Protein AF-A0A4R3L458-F1 (afdb_monomer_lite)

Organism: NCBI:txid114249

pLDDT: mean 92.66, std 7.58, range [55.34, 98.75]

Sequence (250 aa):
MSIISSLTPTQIAALTTTQIQNLGTADVAALSKTQIAALTSEQIAAIETQDFVVLSSAQISAFNTKAFADAMGPYDMKTLTSNQVAGLTAAQINALGTEIVEWDTEDVAQLSAQQIKALSTDSIVALTSDQVKALGTAQVAALTAAQVAAIDAADLAEMSTAQVAALTAAQIKALTTAQLQALTSDQVQALKATQLVALTTTQLQGAGTDFTKNLTSDQVKALTAAQVAALGTDQVASLDTEDVAALTAA

InterPro domains:
  IPR032675 Leucine-rich repeat domain superfamily [G3DSA:3.80.10.10] (3-250)
  IPR045395 ALTTAQ repeat [PF20080] (5-41)
  IPR045395 ALTTAQ repeat [PF20080] (104-137)
  IPR045395 ALTTAQ repeat [PF20080] (148-185)
  IPR045395 ALTTAQ repeat [PF20080] (215-248)

Foldseek 3Di:
DACLLVDALVRLLVDDLVRLLPDDLVNLQSHDLSNQCSHALSNLLSHDLVSVQSHALSNLCSHDLLSLLSSCVPPQPCSHDLRNLLSHALSNLQSVAQSCQSDDLVSLCSHDLSNLCSHDLSNLLSHDLSNLQSHDLNNLCSHALSNLCSHDLQSLCSHDLSNLLSHALSNLCSHDLSNLLSHDLSNLQSHDLSNLQSHDLVSLQSSDQNSLLSYDLVSLLSHDPNNVVSHDPSNVVSDDPSNVVSVVVD

Secondary structure (DSSP, 8-state):
--GGGGS-HHHHHT--HHHHHT--HHHHHT--HHHHTT--HHHHTTS-HHHHTT--HHHHTTS-HHHHHHHHTTS-GGGS-HHHHTT--HHHHHHHGGGGGGS-HHHHHT--HHHHHHS-HHHHHHS-HHHHHH--HHHHHHS-HHHHHHS-HHHHHHS-HHHHHH--HHHHHH--HHHHHH--HHHHHH--HHHHTTS-HHHHHHTHHHHHHT--HHHHHHS-HHHHHH--HHHHHH--HHHHHHHHT-

Radius of gyration: 24.37 Å; chains: 1; bounding box: 59×23×72 Å

Structure (mmCIF, N/CA/C/O backbone):
data_AF-A0A4R3L458-F1
#
_entry.id   AF-A0A4R3L458-F1
#
loop_
_atom_site.group_PDB
_atom_site.id
_atom_site.type_symbol
_atom_site.label_atom_id
_atom_site.label_alt_id
_atom_site.label_comp_id
_atom_site.label_asym_id
_atom_site.label_entity_id
_atom_site.label_seq_id
_atom_site.pdbx_PDB_ins_code
_atom_site.Cartn_x
_atom_site.Cartn_y
_atom_site.Cartn_z
_atom_site.occupancy
_atom_site.B_iso_or_equiv
_atom_site.auth_seq_id
_atom_site.auth_comp_id
_atom_site.auth_asym_id
_atom_site.auth_atom_id
_atom_site.pdbx_PDB_model_num
ATOM 1 N N . MET A 1 1 ? 34.601 3.233 -27.150 1.00 68.19 1 MET A N 1
ATOM 2 C CA . MET A 1 1 ? 33.461 4.168 -27.033 1.00 68.19 1 MET A CA 1
ATOM 3 C C . MET A 1 1 ? 32.294 3.538 -27.758 1.00 68.19 1 MET A C 1
ATOM 5 O O . MET A 1 1 ? 32.495 3.107 -28.886 1.00 68.19 1 MET A O 1
ATOM 9 N N . SER A 1 2 ? 31.136 3.432 -27.108 1.00 87.12 2 SER A N 1
ATOM 10 C CA . SER A 1 2 ? 29.942 2.870 -27.738 1.00 87.12 2 SER A CA 1
ATOM 11 C C . SER A 1 2 ? 29.430 3.800 -28.841 1.00 87.12 2 SER A C 1
ATOM 13 O O . SER A 1 2 ? 29.224 4.994 -28.594 1.00 87.12 2 SER A O 1
ATOM 15 N N . ILE A 1 3 ? 29.194 3.260 -30.040 1.00 90.25 3 ILE A N 1
ATOM 16 C CA . ILE A 1 3 ? 28.564 4.010 -31.139 1.00 90.25 3 ILE A CA 1
ATOM 17 C C . ILE A 1 3 ? 27.095 4.331 -30.844 1.00 90.25 3 ILE A C 1
ATOM 19 O O . ILE A 1 3 ? 26.564 5.283 -31.416 1.00 90.25 3 ILE A O 1
ATOM 23 N N . ILE A 1 4 ? 26.458 3.596 -29.921 1.00 94.56 4 ILE A N 1
ATOM 24 C CA . ILE A 1 4 ? 25.059 3.801 -29.540 1.00 94.56 4 ILE A CA 1
ATOM 25 C C . ILE A 1 4 ? 24.833 5.225 -29.062 1.00 94.56 4 ILE A C 1
ATOM 27 O O . ILE A 1 4 ? 23.874 5.849 -29.493 1.00 94.56 4 ILE A O 1
ATOM 31 N N . SER A 1 5 ? 25.758 5.797 -28.290 1.00 91.81 5 SER A N 1
ATOM 32 C CA . SER A 1 5 ? 25.657 7.182 -27.805 1.00 91.81 5 SER A CA 1
ATOM 33 C C . SER A 1 5 ? 25.535 8.251 -28.909 1.00 91.81 5 SER A C 1
ATOM 35 O O . SER A 1 5 ? 25.074 9.356 -28.636 1.00 91.81 5 SER A O 1
ATOM 37 N N . SER A 1 6 ? 25.911 7.933 -30.156 1.00 94.44 6 SER A N 1
ATOM 38 C CA . SER A 1 6 ? 25.805 8.841 -31.309 1.00 94.44 6 SER A CA 1
ATOM 39 C C . SER A 1 6 ? 24.491 8.722 -32.092 1.00 94.44 6 SER A C 1
ATOM 41 O O . SER A 1 6 ? 24.199 9.577 -32.929 1.00 94.44 6 SER A O 1
ATOM 43 N N . LEU A 1 7 ? 23.694 7.678 -31.839 1.00 97.31 7 LEU A N 1
ATOM 44 C CA . LEU A 1 7 ? 22.433 7.445 -32.540 1.00 97.31 7 LEU A CA 1
ATOM 45 C C . LEU A 1 7 ? 21.327 8.364 -32.014 1.00 97.31 7 LEU A C 1
ATOM 47 O O . LEU A 1 7 ? 21.183 8.600 -30.818 1.00 97.31 7 LEU A O 1
ATOM 51 N N . THR A 1 8 ? 20.477 8.853 -32.905 1.00 97.88 8 THR A N 1
ATOM 52 C CA . THR A 1 8 ? 19.267 9.587 -32.515 1.00 97.88 8 THR A CA 1
ATOM 53 C C . THR A 1 8 ? 18.209 8.639 -31.932 1.00 97.88 8 THR A C 1
ATOM 55 O O . THR A 1 8 ? 18.199 7.455 -32.274 1.00 97.88 8 THR A O 1
ATOM 58 N N . PRO A 1 9 ? 17.258 9.132 -31.116 1.00 97.44 9 PRO A N 1
ATOM 59 C CA . PRO A 1 9 ? 16.136 8.320 -30.639 1.00 97.44 9 PRO A CA 1
ATOM 60 C C . PRO A 1 9 ? 15.354 7.629 -31.769 1.00 97.44 9 PRO A C 1
ATOM 62 O O . PRO A 1 9 ? 15.000 6.463 -31.646 1.00 97.44 9 PRO A O 1
ATOM 65 N N . THR A 1 10 ? 15.165 8.298 -32.913 1.00 97.62 10 THR A N 1
ATOM 66 C CA . THR A 1 10 ? 14.527 7.702 -34.101 1.00 97.62 10 THR A CA 1
ATOM 67 C C . THR A 1 10 ? 15.337 6.544 -34.684 1.00 97.62 10 THR A C 1
ATOM 69 O O . THR A 1 10 ? 14.761 5.552 -35.113 1.00 97.62 10 THR A O 1
ATOM 72 N N . GLN A 1 11 ? 16.669 6.648 -34.702 1.00 98.19 11 GLN A N 1
ATOM 73 C CA . GLN A 1 11 ? 17.532 5.556 -35.164 1.00 98.19 11 GLN A CA 1
ATOM 74 C C . GLN A 1 11 ? 17.517 4.373 -34.193 1.00 98.19 11 GLN A C 1
ATOM 76 O O . GLN A 1 11 ? 17.527 3.235 -34.646 1.00 98.19 11 GLN A O 1
ATOM 81 N N . ILE A 1 12 ? 17.445 4.633 -32.884 1.00 97.56 12 ILE A N 1
ATOM 82 C CA . ILE A 1 12 ? 17.290 3.587 -31.865 1.00 97.56 12 ILE A CA 1
ATOM 83 C C . ILE A 1 12 ? 15.951 2.863 -32.029 1.00 97.56 12 ILE A C 1
ATOM 85 O O . ILE A 1 12 ? 15.929 1.640 -32.109 1.00 97.56 12 ILE A O 1
ATOM 89 N N . ALA A 1 13 ? 14.850 3.599 -32.196 1.00 96.44 13 ALA A N 1
ATOM 90 C CA . ALA A 1 13 ? 13.525 3.022 -32.440 1.00 96.44 13 ALA A CA 1
ATOM 91 C C . ALA A 1 13 ? 13.435 2.209 -33.751 1.00 96.44 13 ALA A C 1
ATOM 93 O O . ALA A 1 13 ? 12.531 1.396 -33.908 1.00 96.44 13 ALA A O 1
ATOM 94 N N . ALA A 1 14 ? 14.362 2.416 -34.693 1.00 97.69 14 ALA A N 1
ATOM 95 C CA . ALA A 1 14 ? 14.431 1.676 -35.953 1.00 97.69 14 ALA A CA 1
ATOM 96 C C . ALA A 1 14 ? 15.267 0.382 -35.874 1.00 97.69 14 ALA A C 1
ATOM 98 O O . ALA A 1 14 ? 15.304 -0.371 -36.850 1.00 97.69 14 ALA A O 1
ATOM 99 N N . LEU A 1 15 ? 15.953 0.118 -34.755 1.00 97.69 15 LEU A N 1
ATOM 100 C CA . LEU A 1 15 ? 16.699 -1.126 -34.567 1.00 97.69 15 LEU A CA 1
ATOM 101 C C . LEU A 1 15 ? 15.745 -2.322 -34.466 1.00 97.69 15 LEU A C 1
ATOM 103 O O . LEU A 1 15 ? 14.723 -2.282 -33.790 1.00 97.69 15 LEU A O 1
ATOM 107 N N . THR A 1 16 ? 16.098 -3.426 -35.106 1.00 97.81 16 THR A N 1
ATOM 108 C CA . THR A 1 16 ? 15.387 -4.701 -34.933 1.00 97.81 16 THR A CA 1
ATOM 109 C C . THR A 1 16 ? 15.697 -5.316 -33.566 1.00 97.81 16 THR A C 1
ATOM 111 O O . THR A 1 16 ? 16.753 -5.056 -32.989 1.00 97.81 16 THR A O 1
ATOM 114 N N . THR A 1 17 ? 14.830 -6.197 -33.068 1.00 96.06 17 THR A N 1
ATOM 115 C CA . THR A 1 17 ? 15.076 -6.949 -31.823 1.00 96.06 17 THR A CA 1
ATOM 116 C C . THR A 1 17 ? 16.367 -7.772 -31.886 1.00 96.06 17 THR A C 1
ATOM 118 O O . THR A 1 17 ? 17.124 -7.794 -30.924 1.00 96.06 17 THR A O 1
ATOM 121 N N . THR A 1 18 ? 16.708 -8.342 -33.047 1.00 97.00 18 THR A N 1
ATOM 122 C CA . THR A 1 18 ? 18.000 -9.017 -33.270 1.00 97.00 18 THR A CA 1
ATOM 123 C C . THR A 1 18 ? 19.191 -8.063 -33.165 1.00 97.00 18 THR A C 1
ATOM 125 O O . THR A 1 18 ? 20.252 -8.452 -32.689 1.00 97.00 18 THR A O 1
ATOM 128 N N . GLN A 1 19 ? 19.065 -6.812 -33.611 1.00 97.44 19 GLN A N 1
ATOM 129 C CA . GLN A 1 19 ? 20.136 -5.826 -33.432 1.00 97.44 19 GLN A CA 1
ATOM 130 C C . GLN A 1 19 ? 20.283 -5.414 -31.967 1.00 97.44 19 GLN A C 1
ATOM 132 O O . GLN A 1 19 ? 21.413 -5.237 -31.527 1.00 97.44 19 GLN A O 1
ATOM 137 N N . ILE A 1 20 ? 19.176 -5.302 -31.225 1.00 95.69 20 ILE A N 1
ATOM 138 C CA . ILE A 1 20 ? 19.200 -5.027 -29.782 1.00 95.69 20 ILE A CA 1
ATOM 139 C C . ILE A 1 20 ? 19.875 -6.171 -29.013 1.00 95.69 20 ILE A C 1
ATOM 141 O O . ILE A 1 20 ? 20.764 -5.900 -28.216 1.00 95.69 20 ILE A O 1
ATOM 145 N N . GLN A 1 21 ? 19.540 -7.429 -29.316 1.00 93.38 21 GLN A N 1
ATOM 146 C CA . GLN A 1 21 ? 20.174 -8.613 -28.707 1.00 93.38 21 GLN A CA 1
ATOM 147 C C . GLN A 1 21 ? 21.683 -8.701 -28.967 1.00 93.38 21 GLN A C 1
ATOM 149 O O . GLN A 1 21 ? 22.408 -9.319 -28.203 1.00 93.38 21 GLN A O 1
ATOM 154 N N . ASN A 1 22 ? 22.170 -8.102 -30.058 1.00 94.25 22 ASN A N 1
ATOM 155 C CA . ASN A 1 22 ? 23.595 -8.092 -30.393 1.00 94.25 22 ASN A CA 1
ATOM 156 C C . ASN A 1 22 ? 24.352 -6.883 -29.813 1.00 94.25 22 ASN A C 1
ATOM 158 O O . ASN A 1 22 ? 25.545 -6.730 -30.090 1.00 94.25 22 ASN A O 1
ATOM 162 N N . LEU A 1 23 ? 23.687 -5.998 -29.060 1.00 94.19 23 LEU A N 1
ATOM 163 C CA . LEU A 1 23 ? 24.375 -4.941 -28.322 1.00 94.19 23 LEU A CA 1
ATOM 164 C C . LEU A 1 23 ? 25.174 -5.561 -27.180 1.00 94.19 23 LEU A C 1
ATOM 166 O O . LEU A 1 23 ? 24.690 -6.449 -26.494 1.00 94.19 23 LEU A O 1
ATOM 170 N N . GLY A 1 24 ? 26.396 -5.081 -26.948 1.00 93.75 24 GLY A N 1
ATOM 171 C CA . GLY A 1 24 ? 27.122 -5.474 -25.744 1.00 93.75 24 GLY A CA 1
ATOM 172 C C . GLY A 1 24 ? 26.605 -4.734 -24.508 1.00 93.75 24 GLY A C 1
ATOM 173 O O . GLY A 1 24 ? 26.072 -3.627 -24.604 1.00 93.75 24 GLY A O 1
ATOM 174 N N . THR A 1 25 ? 26.906 -5.252 -23.318 1.00 94.25 25 THR A N 1
ATOM 175 C CA . THR A 1 25 ? 26.596 -4.611 -22.025 1.00 94.25 25 THR A CA 1
ATOM 176 C C . THR A 1 25 ? 27.039 -3.146 -21.949 1.00 94.25 25 THR A C 1
ATOM 178 O O . THR A 1 25 ? 26.328 -2.284 -21.434 1.00 94.25 25 THR A O 1
ATOM 181 N N . ALA A 1 26 ? 28.213 -2.828 -22.507 1.00 95.38 26 ALA A N 1
ATOM 182 C CA . ALA A 1 26 ? 28.732 -1.461 -22.551 1.00 95.38 26 ALA A CA 1
ATOM 183 C C . ALA A 1 26 ? 27.934 -0.540 -23.492 1.00 95.38 26 ALA A C 1
ATOM 185 O O . ALA A 1 26 ? 27.906 0.671 -23.275 1.00 95.38 26 ALA A O 1
ATOM 186 N N . ASP A 1 27 ? 27.304 -1.094 -24.528 1.00 96.50 27 ASP A N 1
ATOM 187 C CA . ASP A 1 27 ? 26.440 -0.355 -25.446 1.00 96.50 27 ASP A CA 1
ATOM 188 C C . ASP A 1 27 ? 25.086 -0.057 -24.799 1.00 96.50 27 ASP A C 1
ATOM 190 O O . ASP A 1 27 ? 24.629 1.087 -24.844 1.00 96.50 27 ASP A O 1
ATOM 194 N N . VAL A 1 28 ? 24.493 -1.046 -24.121 1.00 95.25 28 VAL A N 1
ATOM 195 C CA . VAL A 1 28 ? 23.239 -0.877 -23.369 1.00 95.25 28 VAL A CA 1
ATOM 196 C C . VAL A 1 28 ? 23.419 0.128 -22.229 1.00 95.25 28 VAL A C 1
ATOM 198 O O . VAL A 1 28 ? 22.642 1.076 -22.112 1.00 95.25 28 VAL A O 1
ATOM 201 N N . ALA A 1 29 ? 24.504 0.020 -21.456 1.00 95.56 29 ALA A N 1
ATOM 202 C CA . ALA A 1 29 ? 24.828 0.984 -20.403 1.00 95.56 29 ALA A CA 1
ATOM 203 C C . ALA A 1 29 ? 25.059 2.413 -20.935 1.00 95.56 29 ALA A C 1
ATOM 205 O O . ALA A 1 29 ? 24.844 3.382 -20.205 1.00 95.56 29 ALA A O 1
ATOM 206 N N . ALA A 1 30 ? 25.478 2.565 -22.197 1.00 96.38 30 ALA A N 1
ATOM 207 C CA . ALA A 1 30 ? 25.725 3.861 -22.828 1.00 96.38 30 ALA A CA 1
ATOM 208 C C . ALA A 1 30 ? 24.467 4.526 -23.420 1.00 96.38 30 ALA A C 1
ATOM 210 O O . ALA A 1 30 ? 24.554 5.674 -23.868 1.00 96.38 30 ALA A O 1
ATOM 211 N N . LEU A 1 31 ? 23.309 3.851 -23.425 1.00 96.56 31 LEU A N 1
ATOM 212 C CA . LEU A 1 31 ? 22.049 4.433 -23.888 1.00 96.56 31 LEU A CA 1
ATOM 213 C C . LEU A 1 31 ? 21.659 5.648 -23.036 1.00 96.56 31 LEU A C 1
ATOM 215 O O . LEU A 1 31 ? 21.505 5.577 -21.816 1.00 96.56 31 LEU A O 1
ATOM 219 N N . SER A 1 32 ? 21.440 6.784 -23.685 1.00 96.50 32 SER A N 1
ATOM 220 C CA . SER A 1 32 ? 20.910 7.982 -23.036 1.00 96.50 32 SER A CA 1
ATOM 221 C C . SER A 1 32 ? 19.416 7.846 -22.725 1.00 96.50 32 SER A C 1
ATOM 223 O O . SER A 1 32 ? 18.694 7.069 -23.346 1.00 96.50 32 SER A O 1
ATOM 225 N N . LYS A 1 33 ? 18.906 8.674 -21.806 1.00 96.31 33 LYS A N 1
ATOM 226 C CA . LYS A 1 33 ? 17.481 8.672 -21.428 1.00 96.31 33 LYS A CA 1
ATOM 227 C C . LYS A 1 33 ? 16.537 8.868 -22.616 1.00 96.31 33 LYS A C 1
ATOM 229 O O . LYS A 1 33 ? 15.495 8.233 -22.679 1.00 96.31 33 LYS A O 1
ATOM 234 N N . THR A 1 34 ? 16.892 9.741 -23.558 1.00 96.62 34 THR A N 1
ATOM 235 C CA . THR A 1 34 ? 16.053 10.021 -24.733 1.00 96.62 34 THR A CA 1
ATOM 236 C C . THR A 1 34 ? 16.043 8.864 -25.724 1.00 96.62 34 THR A C 1
ATOM 238 O O . THR A 1 34 ? 15.037 8.651 -26.390 1.00 96.62 34 THR A O 1
ATOM 241 N N . GLN A 1 35 ? 17.137 8.107 -25.808 1.00 97.88 35 GLN A N 1
ATOM 242 C CA . GLN A 1 35 ? 17.201 6.883 -26.601 1.00 97.88 35 GLN A CA 1
ATOM 243 C C . GLN A 1 35 ? 16.377 5.770 -25.958 1.00 97.88 35 GLN A C 1
ATOM 245 O O . GLN A 1 35 ? 15.589 5.132 -26.646 1.00 97.88 35 GLN A O 1
ATOM 250 N N . ILE A 1 36 ? 16.493 5.597 -24.639 1.00 96.25 36 ILE A N 1
ATOM 251 C CA . ILE A 1 36 ? 15.701 4.622 -23.880 1.00 96.25 36 ILE A CA 1
ATOM 252 C C . ILE A 1 36 ? 14.205 4.911 -23.990 1.00 96.25 36 ILE A C 1
ATOM 254 O O . ILE A 1 36 ? 13.418 4.002 -24.236 1.00 96.25 36 ILE A O 1
ATOM 258 N N . ALA A 1 37 ? 13.811 6.180 -23.880 1.00 96.50 37 ALA A N 1
ATOM 259 C CA . ALA A 1 37 ? 12.418 6.595 -24.018 1.00 96.50 37 ALA A CA 1
ATOM 260 C C . ALA A 1 37 ? 11.820 6.305 -25.407 1.00 96.50 37 ALA A C 1
ATOM 262 O O . ALA A 1 37 ? 10.598 6.287 -25.545 1.00 96.50 37 ALA A O 1
ATOM 263 N N . ALA A 1 38 ? 12.660 6.106 -26.428 1.00 96.81 38 ALA A N 1
ATOM 264 C CA . ALA A 1 38 ? 12.235 5.787 -27.787 1.00 96.81 38 ALA A CA 1
ATOM 265 C C . ALA A 1 38 ? 12.183 4.282 -28.084 1.00 96.81 38 ALA A C 1
ATOM 267 O O . ALA A 1 38 ? 11.690 3.913 -29.150 1.00 96.81 38 ALA A O 1
ATOM 268 N N . LEU A 1 39 ? 12.665 3.425 -27.175 1.00 95.81 39 LEU A N 1
ATOM 269 C CA . LEU A 1 39 ? 12.570 1.977 -27.343 1.00 95.81 39 LEU A CA 1
ATOM 270 C C . LEU A 1 39 ? 11.105 1.520 -27.297 1.00 95.81 39 LEU A C 1
ATOM 272 O O . LEU A 1 39 ? 10.316 1.972 -26.462 1.00 95.81 39 LEU A O 1
ATOM 276 N N . THR A 1 40 ? 10.748 0.601 -28.191 1.00 94.38 40 THR A N 1
ATOM 277 C CA . THR A 1 40 ? 9.441 -0.071 -28.191 1.00 94.38 40 THR A CA 1
ATOM 278 C C . THR A 1 40 ? 9.402 -1.196 -27.155 1.00 94.38 40 THR A C 1
ATOM 280 O O . THR A 1 40 ? 10.445 -1.653 -26.692 1.00 94.38 40 THR A O 1
ATOM 283 N N . SER A 1 41 ? 8.211 -1.696 -26.809 1.00 91.81 41 SER A N 1
ATOM 284 C CA . SER A 1 41 ? 8.075 -2.856 -25.912 1.00 91.81 41 SER A CA 1
ATOM 285 C C . SER A 1 41 ? 8.829 -4.078 -26.437 1.00 91.81 41 SER A C 1
ATOM 287 O O . SER A 1 41 ? 9.542 -4.720 -25.677 1.00 91.81 41 SER A O 1
ATOM 289 N N . GLU A 1 42 ? 8.751 -4.354 -27.742 1.00 92.62 42 GLU A N 1
ATOM 290 C CA . GLU A 1 42 ? 9.477 -5.458 -28.385 1.00 92.62 42 GLU A CA 1
ATOM 291 C C . GLU A 1 42 ? 10.998 -5.298 -28.286 1.00 92.62 42 GLU A C 1
ATOM 293 O O . GLU A 1 42 ? 11.711 -6.278 -28.093 1.00 92.62 42 GLU A O 1
ATOM 298 N N . GLN A 1 43 ? 11.512 -4.070 -28.402 1.00 95.31 43 GLN A N 1
ATOM 299 C CA . GLN A 1 43 ? 12.944 -3.804 -28.265 1.00 95.31 43 GLN A CA 1
ATOM 300 C C . GLN A 1 43 ? 13.410 -3.927 -26.814 1.00 95.31 43 GLN A C 1
ATOM 302 O O . GLN A 1 43 ? 14.475 -4.483 -26.574 1.00 95.31 43 GLN A O 1
ATOM 307 N N . ILE A 1 44 ? 12.625 -3.445 -25.846 1.00 92.31 44 ILE A N 1
ATOM 308 C CA . ILE A 1 44 ? 12.926 -3.633 -24.418 1.00 92.31 44 ILE A CA 1
ATOM 309 C C . ILE A 1 44 ? 12.916 -5.132 -24.088 1.00 92.31 44 ILE A C 1
ATOM 311 O O . ILE A 1 44 ? 13.845 -5.602 -23.442 1.00 92.31 44 ILE A O 1
ATOM 315 N N . ALA A 1 45 ? 11.937 -5.873 -24.625 1.00 90.06 45 ALA A N 1
ATOM 316 C CA . ALA A 1 45 ? 11.814 -7.335 -24.572 1.00 90.06 45 ALA A CA 1
ATOM 317 C C . ALA A 1 45 ? 12.921 -8.113 -25.306 1.00 90.06 45 ALA A C 1
ATOM 319 O O . ALA A 1 45 ? 12.963 -9.343 -25.256 1.00 90.06 45 ALA A O 1
ATOM 320 N N . ALA A 1 46 ? 13.824 -7.415 -25.991 1.00 92.06 46 ALA A N 1
ATOM 321 C CA . ALA A 1 46 ? 14.980 -8.001 -26.648 1.00 92.06 46 ALA A CA 1
ATOM 322 C C . ALA A 1 46 ? 16.297 -7.715 -25.908 1.00 92.06 46 ALA A C 1
ATOM 324 O O . ALA A 1 46 ? 17.328 -8.249 -26.309 1.00 92.06 46 ALA A O 1
ATOM 325 N N . ILE A 1 47 ? 16.292 -6.892 -24.852 1.00 90.56 47 ILE A N 1
ATOM 326 C CA . ILE A 1 47 ? 17.483 -6.646 -24.029 1.00 90.56 47 ILE A CA 1
ATOM 327 C C . ILE A 1 47 ? 17.741 -7.894 -23.179 1.00 90.56 47 ILE A C 1
ATOM 329 O O . ILE A 1 47 ? 16.852 -8.377 -22.476 1.00 90.56 47 ILE A O 1
ATOM 333 N N . GLU A 1 48 ? 18.952 -8.439 -23.238 1.00 89.19 48 GLU A N 1
ATOM 334 C CA . GLU A 1 48 ? 19.306 -9.603 -22.427 1.00 89.19 48 GLU A CA 1
ATOM 335 C C . GLU A 1 48 ? 19.321 -9.242 -20.935 1.00 89.19 48 GLU A C 1
ATOM 337 O O . GLU A 1 48 ? 19.704 -8.137 -20.551 1.00 89.19 48 GLU A O 1
ATOM 342 N N . THR A 1 49 ? 18.959 -10.184 -20.059 1.00 84.69 49 THR A N 1
ATOM 343 C CA . THR A 1 49 ? 18.921 -9.955 -18.603 1.00 84.69 49 THR A CA 1
ATOM 344 C C . THR A 1 49 ? 20.241 -9.403 -18.059 1.00 84.69 49 THR A C 1
ATOM 346 O O . THR A 1 49 ? 20.234 -8.472 -17.256 1.00 84.69 49 THR A O 1
ATOM 349 N N . GLN A 1 50 ? 21.379 -9.924 -18.535 1.00 87.38 50 GLN A N 1
ATOM 350 C CA . GLN A 1 50 ? 22.714 -9.456 -18.138 1.00 87.38 50 GLN A CA 1
ATOM 351 C C . GLN A 1 50 ? 22.981 -7.984 -18.497 1.00 87.38 50 GLN A C 1
ATOM 353 O O . GLN A 1 50 ? 23.754 -7.314 -17.814 1.00 87.38 50 GLN A O 1
ATOM 358 N N . ASP A 1 51 ? 22.326 -7.473 -19.538 1.00 90.75 51 ASP A N 1
ATOM 359 C CA . ASP A 1 51 ? 22.465 -6.091 -19.984 1.00 90.75 51 ASP A CA 1
ATOM 360 C C . ASP A 1 51 ? 21.400 -5.190 -19.357 1.00 90.75 51 ASP A C 1
ATOM 362 O O . ASP A 1 51 ? 21.628 -4.003 -19.123 1.00 90.75 51 ASP A O 1
ATOM 366 N N . PHE A 1 52 ? 20.240 -5.749 -19.015 1.00 86.69 52 PHE A N 1
ATOM 367 C CA . PHE A 1 52 ? 19.203 -5.017 -18.306 1.00 86.69 52 PHE A CA 1
ATOM 368 C C . PHE A 1 52 ? 19.677 -4.595 -16.908 1.00 86.69 52 PHE A C 1
ATOM 370 O O . PHE A 1 52 ? 19.465 -3.453 -16.494 1.00 86.69 52 PHE A O 1
ATOM 377 N N . VAL A 1 53 ? 20.390 -5.471 -16.190 1.00 87.50 53 VAL A N 1
ATOM 378 C CA . VAL A 1 53 ? 20.868 -5.201 -14.818 1.00 87.50 53 VAL A CA 1
ATOM 379 C C . VAL A 1 53 ? 21.938 -4.110 -14.724 1.00 87.50 53 VAL A C 1
ATOM 381 O O . VAL A 1 53 ? 22.163 -3.574 -13.639 1.00 87.50 53 VAL A O 1
ATOM 384 N N . VAL A 1 54 ? 22.586 -3.733 -15.835 1.00 90.31 54 VAL A N 1
ATOM 385 C CA . VAL A 1 54 ? 23.580 -2.640 -15.837 1.00 90.31 54 VAL A CA 1
ATOM 386 C C . VAL A 1 54 ? 22.970 -1.254 -16.045 1.00 90.31 54 VAL A C 1
ATOM 388 O O . VAL A 1 54 ? 23.676 -0.248 -15.935 1.00 90.31 54 VAL A O 1
ATOM 391 N N . LEU A 1 55 ? 21.666 -1.170 -16.327 1.00 91.50 55 LEU A N 1
ATOM 392 C CA . LEU A 1 55 ? 20.967 0.104 -16.462 1.00 91.50 55 LEU A CA 1
ATOM 393 C C . LEU A 1 55 ? 20.853 0.811 -15.108 1.00 91.50 55 LEU A C 1
ATOM 395 O O . LEU A 1 55 ? 20.367 0.255 -14.122 1.00 91.50 55 LEU A O 1
ATOM 399 N N . SER A 1 56 ? 21.234 2.086 -15.080 1.00 93.06 56 SER A N 1
ATOM 400 C CA . SER A 1 56 ? 21.050 2.952 -13.912 1.00 93.06 56 SER A CA 1
ATOM 401 C C . SER A 1 56 ? 19.569 3.245 -13.637 1.00 93.06 56 SER A C 1
ATOM 403 O O . SER A 1 56 ? 18.743 3.255 -14.548 1.00 93.06 56 SER A O 1
ATOM 405 N N . SER A 1 57 ? 19.222 3.622 -12.404 1.00 91.06 57 SER A N 1
ATOM 406 C CA . SER A 1 57 ? 17.862 4.080 -12.051 1.00 91.06 57 SER A CA 1
ATOM 407 C C . SER A 1 57 ? 17.371 5.246 -12.926 1.00 91.06 57 SER A C 1
ATOM 409 O O . SER A 1 57 ? 16.195 5.357 -13.274 1.00 91.06 57 SER A O 1
ATOM 411 N N . ALA A 1 58 ? 18.295 6.107 -13.354 1.00 92.88 58 ALA A N 1
ATOM 412 C CA . ALA A 1 58 ? 18.031 7.227 -14.246 1.00 92.88 58 ALA A CA 1
ATOM 413 C C . ALA A 1 58 ? 17.663 6.788 -15.678 1.00 92.88 58 ALA A C 1
ATOM 415 O O . ALA A 1 58 ? 16.978 7.533 -16.379 1.00 92.88 58 ALA A O 1
ATOM 416 N N . GLN A 1 59 ? 18.147 5.623 -16.107 1.00 95.25 59 GLN A N 1
ATOM 417 C CA . GLN A 1 59 ? 17.817 4.976 -17.376 1.00 95.25 59 GLN A CA 1
ATOM 418 C C . GLN A 1 59 ? 16.523 4.165 -17.252 1.00 95.25 59 GLN A C 1
ATOM 420 O O . GLN A 1 59 ? 15.639 4.329 -18.085 1.00 95.25 59 GLN A O 1
ATOM 425 N N . ILE A 1 60 ? 16.355 3.393 -16.173 1.00 91.56 60 ILE A N 1
ATOM 426 C CA . ILE A 1 60 ? 15.119 2.648 -15.885 1.00 91.56 60 ILE A CA 1
ATOM 427 C C . ILE A 1 60 ? 13.897 3.580 -15.867 1.00 91.56 60 ILE A C 1
ATOM 429 O O . ILE A 1 60 ? 12.894 3.309 -16.522 1.00 91.56 60 ILE A O 1
ATOM 433 N N . SER A 1 61 ? 13.992 4.729 -15.195 1.00 93.06 61 SER A N 1
ATOM 434 C CA . SER A 1 61 ? 12.908 5.728 -15.161 1.00 93.06 61 SER A CA 1
ATOM 435 C C . SER A 1 61 ? 12.626 6.414 -16.504 1.00 93.06 61 SER A C 1
ATOM 437 O O . SER A 1 61 ? 11.619 7.109 -16.630 1.00 93.06 61 SER A O 1
ATOM 439 N N . ALA A 1 62 ? 13.502 6.258 -17.502 1.00 95.75 62 ALA A N 1
ATOM 440 C CA . ALA A 1 62 ? 13.334 6.863 -18.819 1.00 95.75 62 ALA A CA 1
ATOM 441 C C . ALA A 1 62 ? 12.535 5.987 -19.795 1.00 95.75 62 ALA A C 1
ATOM 443 O O . ALA A 1 62 ? 12.134 6.492 -20.843 1.00 95.75 62 ALA A O 1
ATOM 444 N N . PHE A 1 63 ? 12.290 4.708 -19.485 1.00 93.12 63 PHE A N 1
ATOM 445 C CA . PHE A 1 63 ? 11.446 3.867 -20.332 1.00 93.12 63 PHE A CA 1
ATOM 446 C C . PHE A 1 63 ? 10.025 4.429 -20.426 1.00 93.12 63 PHE A C 1
ATOM 448 O O . PHE A 1 63 ? 9.450 4.908 -19.446 1.00 93.12 63 PHE A O 1
ATOM 455 N N . ASN A 1 64 ? 9.422 4.320 -21.611 1.00 93.06 64 ASN A N 1
ATOM 456 C CA . ASN A 1 64 ? 7.997 4.577 -21.762 1.00 93.06 64 ASN A CA 1
ATOM 457 C C . ASN A 1 64 ? 7.206 3.621 -20.853 1.00 93.06 64 ASN A C 1
ATOM 459 O O . ASN A 1 64 ? 7.412 2.413 -20.903 1.00 93.06 64 ASN A O 1
ATOM 463 N N . THR A 1 65 ? 6.285 4.153 -20.046 1.00 91.25 65 THR A N 1
ATOM 464 C CA . THR A 1 65 ? 5.539 3.388 -19.035 1.00 91.25 65 THR A CA 1
ATOM 465 C C . THR A 1 65 ? 4.834 2.154 -19.597 1.00 91.25 65 THR A C 1
ATOM 467 O O . THR A 1 65 ? 4.929 1.084 -19.002 1.00 91.25 65 THR A O 1
ATOM 470 N N . LYS A 1 66 ? 4.159 2.285 -20.747 1.00 88.00 66 LYS A N 1
ATOM 471 C CA . LYS A 1 66 ? 3.465 1.155 -21.373 1.00 88.00 66 LYS A CA 1
ATOM 472 C C . LYS A 1 66 ? 4.468 0.157 -21.943 1.00 88.00 66 LYS A C 1
ATOM 474 O O . LYS A 1 66 ? 4.320 -1.036 -21.726 1.00 88.00 66 LYS A O 1
ATOM 479 N N . ALA A 1 67 ? 5.493 0.652 -22.637 1.00 88.19 67 ALA A N 1
ATOM 480 C CA . ALA A 1 67 ? 6.505 -0.210 -23.235 1.00 88.19 67 ALA A CA 1
ATOM 481 C C . ALA A 1 67 ? 7.261 -1.024 -22.176 1.00 88.19 67 ALA A C 1
ATOM 483 O O . ALA A 1 67 ? 7.506 -2.205 -22.387 1.00 88.19 67 ALA A O 1
ATOM 484 N N . PHE A 1 68 ? 7.578 -0.401 -21.037 1.00 88.06 68 PHE A N 1
ATOM 485 C CA . PHE A 1 68 ? 8.173 -1.058 -19.881 1.00 88.06 68 PHE A CA 1
ATOM 486 C C . PHE A 1 68 ? 7.261 -2.167 -19.354 1.00 88.06 68 PHE A C 1
ATOM 488 O O . PHE A 1 68 ? 7.687 -3.311 -19.316 1.00 88.06 68 PHE A O 1
ATOM 495 N N . ALA A 1 69 ? 6.004 -1.859 -19.019 1.00 86.81 69 ALA A N 1
ATOM 496 C CA . ALA A 1 69 ? 5.075 -2.854 -18.482 1.00 86.81 69 ALA A CA 1
ATOM 497 C C . ALA A 1 69 ? 4.829 -4.026 -19.450 1.00 86.81 69 ALA A C 1
ATOM 499 O O . ALA A 1 69 ? 4.924 -5.181 -19.047 1.00 86.81 69 ALA A O 1
ATOM 500 N N . ASP A 1 70 ? 4.599 -3.740 -20.737 1.00 86.12 70 ASP A N 1
ATOM 501 C CA . ASP A 1 70 ? 4.417 -4.771 -21.767 1.00 86.12 70 ASP A CA 1
ATOM 502 C C . ASP A 1 70 ? 5.664 -5.661 -21.913 1.00 86.12 70 ASP A C 1
ATOM 504 O O . ASP A 1 70 ? 5.550 -6.865 -22.131 1.00 86.12 70 ASP A O 1
ATOM 508 N N . ALA A 1 71 ? 6.857 -5.062 -21.832 1.00 83.56 71 ALA A N 1
ATOM 509 C CA . ALA A 1 71 ? 8.115 -5.783 -21.964 1.00 83.56 71 ALA A CA 1
ATOM 510 C C . ALA A 1 71 ? 8.446 -6.603 -20.723 1.00 83.56 71 ALA A C 1
ATOM 512 O O . ALA A 1 71 ? 9.094 -7.629 -20.848 1.00 83.56 71 ALA A O 1
ATOM 513 N N . MET A 1 72 ? 8.013 -6.157 -19.546 1.00 75.88 72 MET A N 1
ATOM 514 C CA . MET A 1 72 ? 8.249 -6.832 -18.278 1.00 75.88 72 MET A CA 1
ATOM 515 C C . MET A 1 72 ? 7.406 -8.107 -18.119 1.00 75.88 72 MET A C 1
ATOM 517 O O . MET A 1 72 ? 7.869 -9.025 -17.465 1.00 75.88 72 MET A O 1
ATOM 521 N N . GLY A 1 73 ? 6.246 -8.231 -18.775 1.00 70.19 73 GLY A N 1
ATOM 522 C CA . GLY A 1 73 ? 5.418 -9.450 -18.728 1.00 70.19 73 GLY A CA 1
ATOM 523 C C . GLY A 1 73 ? 6.135 -10.776 -19.077 1.00 70.19 73 GLY A C 1
ATOM 524 O O . GLY A 1 73 ? 5.900 -11.775 -18.404 1.00 70.19 73 GLY A O 1
ATOM 525 N N . PRO A 1 74 ? 7.003 -10.848 -20.108 1.00 56.09 74 PRO A N 1
ATOM 526 C CA . PRO A 1 74 ? 7.822 -12.037 -20.384 1.00 56.09 74 PRO A CA 1
ATOM 527 C C . PRO A 1 74 ? 9.114 -12.154 -19.554 1.00 56.09 74 PRO A C 1
ATOM 529 O O . PRO A 1 74 ? 9.787 -13.182 -19.660 1.00 56.09 74 PRO A O 1
ATOM 532 N N . TYR A 1 75 ? 9.497 -11.140 -18.773 1.00 58.97 75 TYR A N 1
ATOM 533 C CA . TYR A 1 75 ? 10.692 -11.193 -17.931 1.00 58.97 75 TYR A CA 1
ATOM 534 C C . TYR A 1 75 ? 10.333 -11.458 -16.480 1.00 58.97 75 TYR A C 1
ATOM 536 O O . TYR A 1 75 ? 9.367 -10.930 -15.947 1.00 58.97 75 TYR A O 1
ATOM 544 N N . ASP A 1 76 ? 11.177 -12.225 -15.803 1.00 62.38 76 ASP A N 1
ATOM 545 C CA . ASP A 1 76 ? 11.048 -12.374 -14.364 1.00 62.38 76 ASP A CA 1
ATOM 546 C C . ASP A 1 76 ? 11.428 -11.041 -13.700 1.00 62.38 76 ASP A C 1
ATOM 548 O O . ASP A 1 76 ? 12.569 -10.575 -13.824 1.00 62.38 76 ASP A O 1
ATOM 552 N N . MET A 1 77 ? 10.481 -10.397 -13.016 1.00 67.56 77 MET A N 1
ATOM 553 C CA . MET A 1 77 ? 10.739 -9.140 -12.303 1.00 67.56 77 MET A CA 1
ATOM 554 C C . MET A 1 77 ? 11.815 -9.283 -11.226 1.00 67.56 77 MET A C 1
ATOM 556 O O . MET A 1 77 ? 12.472 -8.297 -10.896 1.00 67.56 77 MET A O 1
ATOM 560 N N . LYS A 1 78 ? 12.094 -10.522 -10.804 1.00 70.00 78 LYS A N 1
ATOM 561 C CA . LYS A 1 78 ? 13.223 -10.917 -9.946 1.00 70.00 78 LYS A CA 1
ATOM 562 C C . LYS A 1 78 ? 14.602 -10.596 -10.529 1.00 70.00 78 LYS A C 1
ATOM 564 O O . LYS A 1 78 ? 15.616 -10.729 -9.852 1.00 70.00 78 LYS A O 1
ATOM 569 N N . THR A 1 79 ? 14.679 -10.233 -11.808 1.00 72.81 79 THR A N 1
ATOM 570 C CA . THR A 1 79 ? 15.945 -9.852 -12.446 1.00 72.81 79 THR A CA 1
ATOM 571 C C . THR A 1 79 ? 16.367 -8.420 -12.138 1.00 72.81 79 THR A C 1
ATOM 573 O O . THR A 1 79 ? 17.536 -8.086 -12.332 1.00 72.81 79 THR A O 1
ATOM 576 N N . LEU A 1 80 ? 15.457 -7.569 -11.657 1.00 80.19 80 LEU A N 1
ATOM 577 C CA . LEU A 1 80 ? 15.793 -6.206 -11.268 1.00 80.19 80 LEU A CA 1
ATOM 578 C C . LEU A 1 80 ? 16.596 -6.212 -9.973 1.00 80.19 80 LEU A C 1
ATOM 580 O O . LEU A 1 80 ? 16.273 -6.899 -9.016 1.00 80.19 80 LEU A O 1
ATOM 584 N N . THR A 1 81 ? 17.638 -5.391 -9.910 1.00 84.06 81 THR A N 1
ATOM 585 C CA . THR A 1 81 ? 18.296 -5.133 -8.626 1.00 84.06 81 THR A CA 1
ATOM 586 C C . THR A 1 81 ? 17.442 -4.194 -7.773 1.00 84.06 81 THR A C 1
ATOM 588 O O . THR A 1 81 ? 16.751 -3.319 -8.300 1.00 84.06 81 THR A O 1
ATOM 591 N N . SER A 1 82 ? 17.598 -4.243 -6.450 1.00 80.94 82 SER A N 1
ATOM 592 C CA . SER A 1 82 ? 16.912 -3.331 -5.521 1.00 80.94 82 SER A CA 1
ATOM 593 C C . SER A 1 82 ? 17.116 -1.837 -5.842 1.00 80.94 82 SER A C 1
ATOM 595 O O . SER A 1 82 ? 16.224 -1.015 -5.640 1.00 80.94 82 SER A O 1
ATOM 597 N N . ASN A 1 83 ? 18.268 -1.461 -6.416 1.00 81.81 83 ASN A N 1
ATOM 598 C CA . ASN A 1 83 ? 18.525 -0.090 -6.883 1.00 81.81 83 ASN A CA 1
ATOM 599 C C . ASN A 1 83 ? 17.702 0.285 -8.125 1.00 81.81 83 ASN A C 1
ATOM 601 O O . ASN A 1 83 ? 17.345 1.451 -8.309 1.00 81.81 83 ASN A O 1
ATOM 605 N N . GLN A 1 84 ? 17.434 -0.681 -9.002 1.00 87.62 84 GLN A N 1
ATOM 606 C CA . GLN A 1 84 ? 16.591 -0.489 -10.180 1.00 87.62 84 GLN A CA 1
ATOM 607 C C . GLN A 1 84 ? 15.119 -0.434 -9.781 1.00 87.62 84 GLN A C 1
ATOM 609 O O . GLN A 1 84 ? 14.423 0.470 -10.241 1.00 87.62 84 GLN A O 1
ATOM 614 N N . VAL A 1 85 ? 14.687 -1.297 -8.855 1.00 85.56 85 VAL A N 1
ATOM 615 C CA . VAL A 1 85 ? 13.352 -1.259 -8.237 1.00 85.56 85 VAL A CA 1
ATOM 616 C C . VAL A 1 85 ? 13.084 0.104 -7.591 1.00 85.56 85 VAL A C 1
ATOM 618 O O . VAL A 1 85 ? 12.091 0.764 -7.906 1.00 85.56 85 VAL A O 1
ATOM 621 N N . ALA A 1 86 ? 14.019 0.605 -6.778 1.00 83.62 86 ALA A N 1
ATOM 622 C CA . ALA A 1 86 ? 13.927 1.943 -6.185 1.00 83.62 86 ALA A CA 1
ATOM 623 C C . ALA A 1 86 ? 13.930 3.079 -7.233 1.00 83.62 86 ALA A C 1
ATOM 625 O O . ALA A 1 86 ? 13.474 4.189 -6.959 1.00 83.62 86 ALA A O 1
ATOM 626 N N . GLY A 1 87 ? 14.444 2.814 -8.438 1.00 87.31 87 GLY A N 1
ATOM 627 C CA . GLY A 1 87 ? 14.470 3.741 -9.567 1.00 87.31 87 GLY A CA 1
ATOM 628 C C . GLY A 1 87 ? 13.186 3.795 -10.397 1.00 87.31 87 GLY A C 1
ATOM 629 O O . GLY A 1 87 ? 13.051 4.702 -11.223 1.00 87.31 87 GLY A O 1
ATOM 630 N N . LEU A 1 88 ? 12.253 2.856 -10.209 1.00 91.62 88 LEU A N 1
ATOM 631 C CA . LEU A 1 88 ? 10.996 2.822 -10.955 1.00 91.62 88 LEU A CA 1
ATOM 632 C C . LEU A 1 88 ? 10.099 3.999 -10.579 1.00 91.62 88 LEU A C 1
ATOM 634 O O . LEU A 1 88 ? 9.883 4.313 -9.409 1.00 91.62 88 LEU A O 1
ATOM 638 N N . THR A 1 89 ? 9.509 4.644 -11.576 1.00 94.31 89 THR A N 1
ATOM 639 C CA . THR A 1 89 ? 8.534 5.707 -11.317 1.00 94.31 89 THR A CA 1
ATOM 640 C C . THR A 1 89 ? 7.214 5.131 -10.799 1.00 94.31 89 THR A C 1
ATOM 642 O O . THR A 1 89 ? 6.841 4.004 -11.116 1.00 94.31 89 THR A O 1
ATOM 645 N N . ALA A 1 90 ? 6.444 5.944 -10.069 1.00 94.12 90 ALA A N 1
ATOM 646 C CA . ALA A 1 90 ? 5.073 5.616 -9.665 1.00 94.12 90 ALA A CA 1
ATOM 647 C C . ALA A 1 90 ? 4.193 5.155 -10.848 1.00 94.12 90 ALA A C 1
ATOM 649 O O . ALA A 1 90 ? 3.401 4.229 -10.714 1.00 94.12 90 ALA A O 1
ATOM 650 N N . ALA A 1 91 ? 4.364 5.771 -12.023 1.00 93.75 91 ALA A N 1
ATOM 651 C CA . ALA A 1 91 ? 3.628 5.397 -13.226 1.00 93.75 91 ALA A CA 1
ATOM 652 C C . ALA A 1 91 ? 4.027 4.009 -13.752 1.00 93.75 91 ALA A C 1
ATOM 654 O O . ALA A 1 91 ? 3.153 3.249 -14.155 1.00 93.75 91 ALA A O 1
ATOM 655 N N . GLN A 1 92 ? 5.322 3.669 -13.730 1.00 93.75 92 GLN A N 1
ATOM 656 C CA . GLN A 1 92 ? 5.803 2.334 -14.105 1.00 93.75 92 GLN A CA 1
ATOM 657 C C . GLN A 1 92 ? 5.290 1.266 -13.143 1.00 93.75 92 GLN A C 1
ATOM 659 O O . GLN A 1 92 ? 4.765 0.263 -13.606 1.00 93.75 92 GLN A O 1
ATOM 664 N N . ILE A 1 93 ? 5.354 1.516 -11.833 1.00 91.88 93 ILE A N 1
ATOM 665 C CA . ILE A 1 93 ? 4.824 0.600 -10.814 1.00 91.88 93 ILE A CA 1
ATOM 666 C C . ILE A 1 93 ? 3.327 0.352 -11.012 1.00 91.88 93 ILE A C 1
ATOM 668 O O . ILE A 1 93 ? 2.897 -0.793 -11.049 1.00 91.88 93 ILE A O 1
ATOM 672 N N . ASN A 1 94 ? 2.532 1.406 -11.215 1.00 92.38 94 ASN A N 1
ATOM 673 C CA . ASN A 1 94 ? 1.101 1.242 -11.471 1.00 92.38 94 ASN A CA 1
ATOM 674 C C . ASN A 1 94 ? 0.822 0.459 -12.768 1.00 92.38 94 ASN A C 1
ATOM 676 O O . ASN A 1 94 ? -0.141 -0.297 -12.839 1.00 92.38 94 ASN A O 1
ATOM 680 N N . ALA A 1 95 ? 1.653 0.634 -13.800 1.00 91.75 95 ALA A N 1
ATOM 681 C CA . ALA A 1 95 ? 1.485 -0.056 -15.077 1.00 91.75 95 ALA A CA 1
ATOM 682 C C . ALA A 1 95 ? 1.856 -1.545 -15.028 1.00 91.75 95 ALA A C 1
ATOM 684 O O . ALA A 1 95 ? 1.336 -2.298 -15.846 1.00 91.75 95 ALA A O 1
ATOM 685 N N . LEU A 1 96 ? 2.694 -1.973 -14.074 1.00 89.56 96 LEU A N 1
ATOM 686 C CA . LEU A 1 96 ? 2.959 -3.394 -13.818 1.00 89.56 96 LEU A CA 1
ATOM 687 C C . LEU A 1 96 ? 1.713 -4.136 -13.303 1.00 89.56 96 LEU A C 1
ATOM 689 O O . LEU A 1 96 ? 1.645 -5.355 -13.405 1.00 89.56 96 LEU A O 1
ATOM 693 N N . GLY A 1 97 ? 0.710 -3.429 -12.771 1.00 89.81 97 GLY A N 1
ATOM 694 C CA . GLY A 1 97 ? -0.537 -4.048 -12.328 1.00 89.81 97 GLY A CA 1
ATOM 695 C C . GLY A 1 97 ? -0.296 -5.109 -11.253 1.00 89.81 97 GLY A C 1
ATOM 696 O O . GLY A 1 97 ? 0.266 -4.808 -10.199 1.00 89.81 97 GLY A O 1
ATOM 697 N N . THR A 1 98 ? -0.749 -6.336 -11.497 1.00 90.88 98 THR A N 1
ATOM 698 C CA . THR A 1 98 ? -0.620 -7.459 -10.557 1.00 90.88 98 THR A CA 1
ATOM 699 C C . THR A 1 98 ? 0.713 -8.196 -10.665 1.00 90.88 98 THR A C 1
ATOM 701 O O . THR A 1 98 ? 0.961 -9.069 -9.849 1.00 90.88 98 THR A O 1
ATOM 704 N N . GLU A 1 99 ? 1.608 -7.836 -11.591 1.00 88.81 99 GLU A N 1
ATOM 705 C CA . GLU A 1 99 ? 2.935 -8.473 -11.722 1.00 88.81 99 GLU A CA 1
ATOM 706 C C . GLU A 1 99 ? 3.847 -8.225 -10.505 1.00 88.81 99 GLU A C 1
ATOM 708 O O . GLU A 1 99 ? 4.885 -8.862 -10.350 1.00 88.81 99 GLU A O 1
ATOM 713 N N . ILE A 1 100 ? 3.457 -7.324 -9.595 1.00 85.75 100 ILE A N 1
ATOM 714 C CA . ILE A 1 100 ? 4.148 -7.117 -8.315 1.00 85.75 100 ILE A CA 1
ATOM 715 C C . ILE A 1 100 ? 4.194 -8.387 -7.449 1.00 85.75 100 ILE A C 1
ATOM 717 O O . ILE A 1 100 ? 5.071 -8.510 -6.601 1.00 85.75 100 ILE A O 1
ATOM 721 N N . VAL A 1 101 ? 3.296 -9.352 -7.675 1.00 87.81 101 VAL A N 1
ATOM 722 C CA . VAL A 1 101 ? 3.298 -10.630 -6.944 1.00 87.81 101 VAL A CA 1
ATOM 723 C C . VAL A 1 101 ? 4.526 -11.485 -7.238 1.00 87.81 101 VAL A C 1
ATOM 725 O O . VAL A 1 101 ? 4.898 -12.300 -6.403 1.00 87.81 101 VAL A O 1
ATOM 728 N N . GLU A 1 102 ? 5.178 -11.273 -8.383 1.00 87.62 102 GLU A N 1
ATOM 729 C CA . GLU A 1 102 ? 6.391 -11.998 -8.770 1.00 87.62 102 GLU A CA 1
ATOM 730 C C . GLU A 1 102 ? 7.650 -11.496 -8.049 1.00 87.62 102 GLU A C 1
ATOM 732 O O . GLU A 1 102 ? 8.709 -12.114 -8.162 1.00 87.62 102 GLU A O 1
ATOM 737 N N . TRP A 1 103 ? 7.558 -10.381 -7.318 1.00 87.25 103 TRP A N 1
ATOM 738 C CA . TRP A 1 103 ? 8.679 -9.799 -6.582 1.00 87.25 103 TRP A CA 1
ATOM 739 C C . TRP A 1 103 ? 8.908 -10.544 -5.270 1.00 87.25 103 TRP A C 1
ATOM 741 O O . TRP A 1 103 ? 7.959 -10.977 -4.613 1.00 87.25 103 TRP A O 1
ATOM 751 N N . ASP A 1 104 ? 10.162 -10.655 -4.844 1.00 88.06 104 ASP A N 1
ATOM 752 C CA . ASP A 1 104 ? 10.444 -11.140 -3.497 1.00 88.06 104 ASP A CA 1
ATOM 753 C C . ASP A 1 104 ? 10.086 -10.088 -2.427 1.00 88.06 104 ASP A C 1
ATOM 755 O O . ASP A 1 104 ? 9.745 -8.930 -2.703 1.00 88.06 104 ASP A O 1
ATOM 759 N N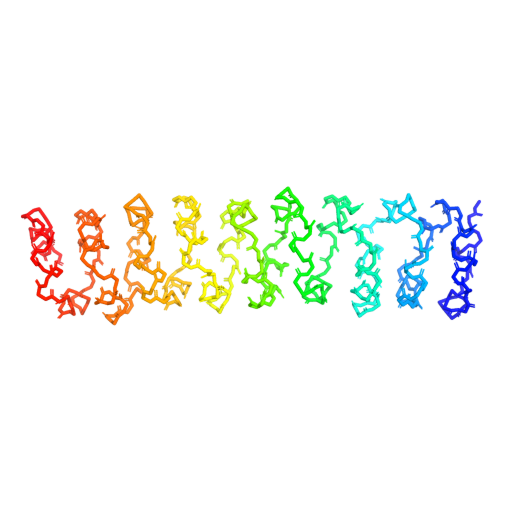 . THR A 1 105 ? 10.095 -10.518 -1.167 1.00 91.94 105 THR A N 1
ATOM 760 C CA . THR A 1 105 ? 9.761 -9.653 -0.032 1.00 91.94 105 THR A CA 1
ATOM 761 C C . THR A 1 105 ? 10.748 -8.502 0.137 1.00 91.94 105 THR A C 1
ATOM 763 O O . THR A 1 105 ? 10.372 -7.416 0.583 1.00 91.94 105 THR A O 1
ATOM 766 N N . GLU A 1 106 ? 12.005 -8.724 -0.232 1.00 89.75 106 GLU A N 1
ATOM 767 C CA . GLU A 1 106 ? 13.092 -7.767 -0.159 1.00 89.75 106 GLU A CA 1
ATOM 768 C C . GLU A 1 106 ? 12.845 -6.599 -1.111 1.00 89.75 106 GLU A C 1
ATOM 770 O O . GLU A 1 106 ? 12.920 -5.450 -0.675 1.00 89.75 106 GLU A O 1
ATOM 775 N N . ASP A 1 107 ? 12.472 -6.864 -2.361 1.00 88.56 107 ASP A N 1
ATOM 776 C CA . ASP A 1 107 ? 12.165 -5.841 -3.360 1.00 88.56 107 ASP A CA 1
ATOM 777 C C . ASP A 1 107 ? 10.900 -5.051 -3.008 1.00 88.56 107 ASP A C 1
ATOM 779 O O . ASP A 1 107 ? 10.888 -3.817 -3.106 1.00 88.56 107 ASP A O 1
ATOM 783 N N . VAL A 1 108 ? 9.856 -5.721 -2.506 1.00 91.38 108 VAL A N 1
ATOM 784 C CA . VAL A 1 108 ? 8.649 -5.042 -1.998 1.00 91.38 108 VAL A CA 1
ATOM 785 C C . VAL A 1 108 ? 8.995 -4.115 -0.826 1.00 91.38 108 VAL A C 1
ATOM 787 O O . VAL A 1 108 ? 8.523 -2.973 -0.771 1.00 91.38 108 VAL A O 1
ATOM 790 N N . ALA A 1 109 ? 9.887 -4.533 0.075 1.00 92.38 109 ALA A N 1
ATOM 791 C CA . ALA A 1 109 ? 10.348 -3.708 1.192 1.00 92.38 109 ALA A CA 1
ATOM 792 C C . ALA A 1 109 ? 11.181 -2.481 0.754 1.00 92.38 109 ALA A C 1
ATOM 794 O O . ALA A 1 109 ? 11.296 -1.521 1.520 1.00 92.38 109 ALA A O 1
ATOM 795 N N . GLN A 1 110 ? 11.723 -2.459 -0.471 1.00 91.12 110 GLN A N 1
ATOM 796 C CA . GLN A 1 110 ? 12.456 -1.302 -1.016 1.00 91.12 110 GLN A CA 1
ATOM 797 C C . GLN A 1 110 ? 11.562 -0.248 -1.678 1.00 91.12 110 GLN A C 1
ATOM 799 O O . GLN A 1 110 ? 12.038 0.850 -1.990 1.00 91.12 110 GLN A O 1
ATOM 804 N N . LEU A 1 111 ? 10.273 -0.529 -1.893 1.00 93.00 111 LEU A N 1
ATOM 805 C CA . LEU A 1 111 ? 9.366 0.434 -2.513 1.00 93.00 111 LEU A CA 1
ATOM 806 C C . LEU A 1 111 ? 9.258 1.721 -1.686 1.00 93.00 111 LEU A C 1
ATOM 808 O O . LEU A 1 111 ? 8.939 1.728 -0.498 1.00 93.00 111 LEU A O 1
ATOM 812 N N . SER A 1 112 ? 9.452 2.861 -2.331 1.00 94.31 112 SER A N 1
ATOM 813 C CA . SER A 1 112 ? 9.220 4.155 -1.698 1.00 94.31 112 SER A CA 1
ATOM 814 C C . SER A 1 112 ? 7.735 4.369 -1.384 1.00 94.31 112 SER A C 1
ATOM 816 O O . SER A 1 112 ? 6.844 3.854 -2.060 1.00 94.31 112 SER A O 1
ATOM 818 N N . ALA A 1 113 ? 7.449 5.246 -0.420 1.00 95.06 113 ALA A N 1
ATOM 819 C CA . ALA A 1 113 ? 6.085 5.678 -0.100 1.00 95.06 113 ALA A CA 1
ATOM 820 C C . ALA A 1 113 ? 5.294 6.176 -1.331 1.00 95.06 113 ALA A C 1
ATOM 822 O O . ALA A 1 113 ? 4.082 5.991 -1.417 1.00 95.06 113 ALA A O 1
ATOM 823 N N . GLN A 1 114 ? 5.974 6.803 -2.299 1.00 94.25 114 GLN A N 1
ATOM 824 C CA . GLN A 1 114 ? 5.344 7.290 -3.530 1.00 94.25 114 GLN A CA 1
ATOM 825 C C . GLN A 1 114 ? 4.979 6.147 -4.482 1.00 94.25 114 GLN A C 1
ATOM 827 O O . GLN A 1 114 ? 3.923 6.204 -5.105 1.00 94.25 114 GLN A O 1
ATOM 832 N N . GLN A 1 115 ? 5.826 5.119 -4.577 1.00 95.94 115 GLN A N 1
ATOM 833 C CA . GLN A 1 115 ? 5.551 3.926 -5.378 1.00 95.94 115 GLN A CA 1
ATOM 834 C C . GLN A 1 115 ? 4.427 3.091 -4.751 1.00 95.94 115 GLN A C 1
ATOM 836 O O . GLN A 1 115 ? 3.505 2.708 -5.462 1.00 95.94 115 GLN A O 1
ATOM 841 N N . ILE A 1 116 ? 4.424 2.913 -3.424 1.00 96.56 116 ILE A N 1
ATOM 842 C CA . ILE A 1 116 ? 3.335 2.233 -2.697 1.00 96.56 116 ILE A CA 1
ATOM 843 C C . ILE A 1 116 ? 1.994 2.923 -2.941 1.00 96.56 116 ILE A C 1
ATOM 845 O O . ILE A 1 116 ? 1.014 2.278 -3.301 1.00 96.56 116 ILE A O 1
ATOM 849 N N . LYS A 1 117 ? 1.944 4.255 -2.828 1.00 96.44 117 LYS A N 1
ATOM 850 C CA . LYS A 1 117 ? 0.725 5.032 -3.094 1.00 96.44 117 LYS A CA 1
ATOM 851 C C . LYS A 1 117 ? 0.231 4.909 -4.544 1.00 96.44 117 LYS A C 1
ATOM 853 O O . LYS A 1 117 ? -0.938 5.174 -4.808 1.00 96.44 117 LYS A O 1
ATOM 858 N N . ALA A 1 118 ? 1.118 4.562 -5.474 1.00 96.38 118 ALA A N 1
ATOM 859 C CA . ALA A 1 118 ? 0.792 4.419 -6.885 1.00 96.38 118 ALA A CA 1
ATOM 860 C C . ALA A 1 118 ? 0.206 3.050 -7.243 1.00 96.38 118 ALA A C 1
ATOM 862 O O . ALA A 1 118 ? -0.355 2.927 -8.326 1.00 96.38 118 ALA A O 1
ATOM 863 N N . LEU A 1 119 ? 0.319 2.046 -6.366 1.00 96.19 119 LEU A N 1
ATOM 864 C CA . LEU A 1 119 ? -0.274 0.730 -6.597 1.00 96.19 119 LEU A CA 1
ATOM 865 C C . LEU A 1 119 ? -1.795 0.834 -6.752 1.00 96.19 119 LEU A C 1
ATOM 867 O O . LEU A 1 119 ? -2.470 1.550 -6.008 1.00 96.19 119 LEU A O 1
ATOM 871 N N . SER A 1 120 ? -2.352 0.088 -7.698 1.00 97.00 120 SER A N 1
ATOM 872 C CA . SER A 1 120 ? -3.803 -0.047 -7.806 1.00 97.00 120 SER A CA 1
ATOM 873 C C . SER A 1 120 ? -4.357 -0.866 -6.631 1.00 97.00 120 SER A C 1
ATOM 875 O O . SER A 1 120 ? -3.615 -1.586 -5.963 1.00 97.00 120 SER A O 1
ATOM 877 N N . THR A 1 121 ? -5.662 -0.787 -6.362 1.00 97.50 121 THR A N 1
ATOM 878 C CA . THR A 1 121 ? -6.295 -1.681 -5.376 1.00 97.50 121 THR A CA 1
ATOM 879 C C . THR A 1 121 ? -6.193 -3.145 -5.794 1.00 97.50 121 THR A C 1
ATOM 881 O O . THR A 1 121 ? -6.003 -3.990 -4.933 1.00 97.50 121 THR A O 1
ATOM 884 N N . ASP A 1 122 ? -6.225 -3.434 -7.097 1.00 96.06 122 ASP A N 1
ATOM 885 C CA . ASP A 1 122 ? -6.073 -4.795 -7.622 1.00 96.06 122 ASP A CA 1
ATOM 886 C C . ASP A 1 122 ? -4.656 -5.327 -7.364 1.00 96.06 122 ASP A C 1
ATOM 888 O O . ASP A 1 122 ? -4.486 -6.480 -6.984 1.00 96.06 122 ASP A O 1
ATOM 892 N N . SER A 1 123 ? -3.638 -4.467 -7.485 1.00 95.50 123 SER A N 1
ATOM 893 C CA . SER A 1 123 ? -2.258 -4.795 -7.107 1.00 95.50 123 SER A CA 1
ATOM 894 C C . SER A 1 123 ? -2.134 -5.093 -5.612 1.00 95.50 123 SER A C 1
ATOM 896 O O . SER A 1 123 ? -1.388 -5.990 -5.251 1.00 95.50 123 SER A O 1
ATOM 898 N N . ILE A 1 124 ? -2.850 -4.354 -4.752 1.00 96.88 124 ILE A N 1
ATOM 899 C CA . ILE A 1 124 ? -2.850 -4.584 -3.298 1.00 96.88 124 ILE A CA 1
ATOM 900 C C . ILE A 1 124 ? -3.516 -5.914 -2.947 1.00 96.88 124 ILE A C 1
ATOM 902 O O . ILE A 1 124 ? -2.949 -6.658 -2.160 1.00 96.88 124 ILE A O 1
ATOM 906 N N . VAL A 1 125 ? -4.669 -6.219 -3.550 1.00 96.06 125 VAL A N 1
ATOM 907 C CA . VAL A 1 125 ? -5.368 -7.506 -3.374 1.00 96.06 125 VAL A CA 1
ATOM 908 C C . VAL A 1 125 ? -4.512 -8.674 -3.864 1.00 96.06 125 VAL A C 1
ATOM 910 O O . VAL A 1 125 ? -4.594 -9.771 -3.330 1.00 96.06 125 VAL A O 1
ATOM 913 N N . ALA A 1 126 ? -3.699 -8.457 -4.899 1.00 94.31 126 ALA A N 1
ATOM 914 C CA . ALA A 1 126 ? -2.849 -9.505 -5.442 1.00 94.31 126 ALA A CA 1
ATOM 915 C C . ALA A 1 126 ? -1.641 -9.831 -4.547 1.00 94.31 126 ALA A C 1
ATOM 917 O O . ALA A 1 126 ? -1.122 -10.942 -4.652 1.00 94.31 126 ALA A O 1
ATOM 918 N N . LEU A 1 127 ? -1.182 -8.900 -3.695 1.00 94.69 127 LEU A N 1
ATOM 919 C CA . LEU A 1 127 ? -0.021 -9.130 -2.830 1.00 94.69 127 LEU A CA 1
ATOM 920 C C . LEU A 1 127 ? -0.215 -10.384 -1.978 1.00 94.69 127 LEU A C 1
ATOM 922 O O . LEU A 1 127 ? -1.268 -10.617 -1.397 1.00 94.69 127 LEU A O 1
ATOM 926 N N . THR A 1 128 ? 0.847 -11.169 -1.859 1.00 95.25 128 THR A N 1
ATOM 927 C CA . THR A 1 128 ? 0.875 -12.293 -0.923 1.00 95.25 128 THR A CA 1
ATOM 928 C C . THR A 1 128 ? 0.980 -11.791 0.517 1.00 95.25 128 THR A C 1
ATOM 930 O O . THR A 1 128 ? 1.521 -10.712 0.782 1.00 95.25 128 THR A O 1
ATOM 933 N N . SER A 1 129 ? 0.552 -12.609 1.478 1.00 94.81 129 SER A N 1
ATOM 934 C CA . SER A 1 129 ? 0.620 -12.254 2.899 1.00 94.81 129 SER A CA 1
ATOM 935 C C . SER A 1 129 ? 2.059 -11.999 3.378 1.00 94.81 129 SER A C 1
ATOM 937 O O . SER A 1 129 ? 2.300 -11.098 4.185 1.00 94.81 129 SER A O 1
ATOM 939 N N . ASP A 1 130 ? 3.045 -12.707 2.812 1.00 95.81 130 ASP A N 1
ATOM 940 C CA . ASP A 1 130 ? 4.470 -12.468 3.077 1.00 95.81 130 ASP A CA 1
ATOM 941 C C . ASP A 1 130 ? 4.943 -11.106 2.534 1.00 95.81 130 ASP A C 1
ATOM 943 O O . ASP A 1 130 ? 5.674 -10.388 3.220 1.00 95.81 130 ASP A O 1
ATOM 947 N N . GLN A 1 131 ? 4.477 -10.686 1.353 1.00 96.00 131 GLN A N 1
ATOM 948 C CA . GLN A 1 131 ? 4.764 -9.349 0.812 1.00 96.00 131 GLN A CA 1
ATOM 949 C C . GLN A 1 131 ? 4.097 -8.242 1.638 1.00 96.00 131 GLN A C 1
ATOM 951 O O . GLN A 1 131 ? 4.720 -7.209 1.888 1.00 96.00 131 GLN A O 1
ATOM 956 N N . VAL A 1 132 ? 2.867 -8.454 2.123 1.00 96.69 132 VAL A N 1
ATOM 957 C CA . VAL A 1 132 ? 2.193 -7.510 3.035 1.00 96.69 132 VAL A CA 1
ATOM 958 C C . VAL A 1 132 ? 2.968 -7.383 4.351 1.00 96.69 132 VAL A C 1
ATOM 960 O O . VAL A 1 132 ? 3.223 -6.268 4.816 1.00 96.69 132 VAL A O 1
ATOM 963 N N . LYS A 1 133 ? 3.422 -8.503 4.928 1.00 96.62 133 LYS A N 1
ATOM 964 C CA . LYS A 1 133 ? 4.294 -8.528 6.116 1.00 96.62 133 LYS A CA 1
ATOM 965 C C . LYS A 1 133 ? 5.626 -7.818 5.894 1.00 96.62 133 LYS A C 1
ATOM 967 O O . LYS A 1 133 ? 6.121 -7.189 6.829 1.00 96.62 133 LYS A O 1
ATOM 972 N N . ALA A 1 134 ? 6.186 -7.885 4.689 1.00 96.06 134 ALA A N 1
ATOM 973 C CA . ALA A 1 134 ? 7.453 -7.242 4.352 1.00 96.06 134 ALA A CA 1
ATOM 974 C C . ALA A 1 134 ? 7.375 -5.705 4.310 1.00 96.06 134 ALA A C 1
ATOM 976 O O . ALA A 1 134 ? 8.407 -5.037 4.405 1.00 96.06 134 ALA A O 1
ATOM 977 N N . LEU A 1 135 ? 6.172 -5.119 4.220 1.00 96.88 135 LEU A N 1
ATOM 978 C CA . LEU A 1 135 ? 6.009 -3.666 4.196 1.00 96.88 135 LEU A CA 1
ATOM 979 C C . LEU A 1 135 ? 6.503 -3.009 5.494 1.00 96.88 135 LEU A C 1
ATOM 981 O O . LEU A 1 135 ? 5.978 -3.225 6.584 1.00 96.88 135 LEU A O 1
ATOM 985 N N . GLY A 1 136 ? 7.452 -2.089 5.393 1.00 97.62 136 GLY A N 1
ATOM 986 C CA . GLY A 1 136 ? 7.846 -1.225 6.497 1.00 97.62 136 GLY A CA 1
ATOM 987 C C . GLY A 1 136 ? 6.711 -0.298 6.953 1.00 97.62 136 GLY A C 1
ATOM 988 O O . GLY A 1 136 ? 5.805 0.067 6.203 1.00 97.62 136 GLY A O 1
ATOM 989 N N . THR A 1 137 ? 6.793 0.187 8.192 1.00 98.19 137 THR A N 1
ATOM 990 C CA . THR A 1 137 ? 5.787 1.096 8.776 1.00 98.19 137 THR A CA 1
ATOM 991 C C . THR A 1 137 ? 5.599 2.391 7.978 1.00 98.19 137 THR A C 1
ATOM 993 O O . THR A 1 137 ? 4.487 2.908 7.895 1.00 98.19 137 THR A O 1
ATOM 996 N N . ALA A 1 138 ? 6.659 2.899 7.341 1.00 97.69 138 ALA A N 1
ATOM 997 C CA . ALA A 1 138 ? 6.583 4.066 6.462 1.00 97.69 138 ALA A CA 1
ATOM 998 C C . ALA A 1 138 ? 5.789 3.790 5.173 1.00 97.69 138 ALA A C 1
ATOM 1000 O O . ALA A 1 138 ? 5.074 4.671 4.699 1.00 97.69 138 ALA A O 1
ATOM 1001 N N . GLN A 1 139 ? 5.890 2.576 4.624 1.00 98.19 139 GLN A N 1
ATOM 1002 C CA . GLN A 1 139 ? 5.122 2.145 3.455 1.00 98.19 139 GLN A CA 1
ATOM 1003 C C . GLN A 1 139 ? 3.649 1.952 3.833 1.00 98.19 139 GLN A C 1
ATOM 1005 O O . GLN A 1 139 ? 2.772 2.485 3.157 1.00 98.19 139 GLN A O 1
ATOM 1010 N N . VAL A 1 140 ? 3.377 1.309 4.974 1.00 98.50 140 VAL A N 1
ATOM 1011 C CA . VAL A 1 140 ? 2.012 1.153 5.505 1.00 98.50 140 VAL A CA 1
ATOM 1012 C C . VAL A 1 140 ? 1.346 2.512 5.740 1.00 98.50 140 VAL A C 1
ATOM 1014 O O . VAL A 1 140 ? 0.221 2.736 5.300 1.00 98.50 140 VAL A O 1
ATOM 1017 N N . ALA A 1 141 ? 2.052 3.471 6.344 1.00 98.44 141 ALA A N 1
ATOM 1018 C CA . ALA A 1 141 ? 1.539 4.829 6.540 1.00 98.44 141 ALA A CA 1
ATOM 1019 C C . ALA A 1 141 ? 1.313 5.602 5.221 1.00 98.44 141 ALA A C 1
ATOM 1021 O O . ALA A 1 141 ? 0.567 6.583 5.208 1.00 98.44 141 ALA A O 1
ATOM 1022 N N . ALA A 1 142 ? 1.945 5.182 4.120 1.00 98.31 142 ALA A N 1
ATOM 1023 C CA . ALA A 1 142 ? 1.811 5.805 2.804 1.00 98.31 142 ALA A CA 1
ATOM 1024 C C . ALA A 1 142 ? 0.631 5.274 1.976 1.00 98.31 142 ALA A C 1
ATOM 1026 O O . ALA A 1 142 ? 0.223 5.947 1.023 1.00 98.31 142 ALA A O 1
ATOM 1027 N N . LEU A 1 143 ? 0.077 4.107 2.332 1.00 98.50 143 LEU A N 1
ATOM 1028 C CA . LEU A 1 143 ? -1.091 3.538 1.661 1.00 98.50 143 LEU A CA 1
ATOM 1029 C C . LEU A 1 143 ? -2.255 4.541 1.644 1.00 98.50 143 LEU A C 1
ATOM 1031 O O . LEU A 1 143 ? -2.499 5.304 2.580 1.00 98.50 143 LEU A O 1
ATOM 1035 N N . THR A 1 144 ? -3.030 4.547 0.576 1.00 98.62 144 THR A N 1
ATOM 1036 C CA . THR A 1 144 ? -4.276 5.308 0.530 1.00 98.62 144 THR A CA 1
ATOM 1037 C C . THR A 1 144 ? -5.367 4.596 1.326 1.00 98.62 144 THR A C 1
ATOM 1039 O O . THR A 1 144 ? -5.318 3.388 1.543 1.00 98.62 144 THR A O 1
ATOM 1042 N N . ALA A 1 145 ? -6.406 5.336 1.717 1.00 98.50 145 ALA A N 1
ATOM 1043 C CA . ALA A 1 145 ? -7.603 4.756 2.325 1.00 98.50 145 ALA A CA 1
ATOM 1044 C C . ALA A 1 145 ? -8.231 3.650 1.452 1.00 98.50 145 ALA A C 1
ATOM 1046 O O . ALA A 1 145 ? -8.657 2.629 1.976 1.00 98.50 145 ALA A O 1
ATOM 1047 N N . ALA A 1 146 ? -8.245 3.833 0.125 1.00 98.50 146 ALA A N 1
ATOM 1048 C CA . ALA A 1 146 ? -8.778 2.844 -0.809 1.00 98.50 146 ALA A CA 1
ATOM 1049 C C . ALA A 1 146 ? -7.921 1.571 -0.861 1.00 98.50 146 ALA A C 1
ATOM 1051 O O . ALA A 1 146 ? -8.466 0.476 -0.863 1.00 98.50 146 ALA A O 1
ATOM 1052 N N . GLN A 1 147 ? -6.592 1.713 -0.849 1.00 98.69 147 GLN A N 1
ATOM 1053 C CA . GLN A 1 147 ? -5.674 0.575 -0.778 1.00 98.69 147 GLN A CA 1
ATOM 1054 C C . GLN A 1 147 ? -5.841 -0.193 0.538 1.00 98.69 147 GLN A C 1
ATOM 1056 O O . GLN A 1 147 ? -5.947 -1.408 0.510 1.00 98.69 147 GLN A O 1
ATOM 1061 N N . VAL A 1 148 ? -5.953 0.498 1.680 1.00 98.62 148 VAL A N 1
ATOM 1062 C CA . VAL A 1 148 ? -6.185 -0.160 2.982 1.00 98.62 148 VAL A CA 1
ATOM 1063 C C . VAL A 1 148 ? -7.528 -0.890 3.024 1.00 98.62 148 VAL A C 1
ATOM 1065 O O . VAL A 1 148 ? -7.594 -2.011 3.515 1.00 98.62 148 VAL A O 1
ATOM 1068 N N . ALA A 1 149 ? -8.589 -0.308 2.465 1.00 98.38 149 ALA A N 1
ATOM 1069 C CA . ALA A 1 149 ? -9.886 -0.979 2.359 1.00 98.38 149 ALA A CA 1
ATOM 1070 C C . ALA A 1 149 ? -9.865 -2.207 1.426 1.00 98.38 149 ALA A C 1
ATOM 1072 O O . ALA A 1 149 ? -10.762 -3.040 1.519 1.00 98.38 149 ALA A O 1
ATOM 1073 N N . ALA A 1 150 ? -8.865 -2.308 0.542 1.00 98.25 150 ALA A N 1
ATOM 1074 C CA . ALA A 1 150 ? -8.679 -3.420 -0.386 1.00 98.25 150 ALA A CA 1
ATOM 1075 C C . ALA A 1 150 ? -7.776 -4.543 0.159 1.00 98.25 150 ALA A C 1
ATOM 1077 O O . ALA A 1 150 ? -7.735 -5.599 -0.450 1.00 98.25 150 ALA A O 1
ATOM 1078 N N . ILE A 1 151 ? -7.062 -4.344 1.276 1.00 97.69 151 ILE A N 1
ATOM 1079 C CA . ILE A 1 151 ? -6.259 -5.411 1.903 1.00 97.69 151 ILE A CA 1
ATOM 1080 C C . ILE A 1 151 ? -7.193 -6.525 2.384 1.00 97.69 151 ILE A C 1
ATOM 1082 O O . ILE A 1 151 ? -8.163 -6.250 3.094 1.00 97.69 151 ILE A O 1
ATOM 1086 N N . ASP A 1 152 ? -6.900 -7.782 2.070 1.00 97.06 152 ASP A N 1
ATOM 1087 C CA . ASP A 1 152 ? -7.726 -8.876 2.564 1.00 97.06 152 ASP A CA 1
ATOM 1088 C C . ASP A 1 152 ? -7.641 -8.992 4.091 1.00 97.06 152 ASP A C 1
ATOM 1090 O O . ASP A 1 152 ? -6.620 -8.732 4.729 1.00 97.06 152 ASP A O 1
ATOM 1094 N N . ALA A 1 153 ? -8.749 -9.390 4.717 1.00 96.81 153 ALA A N 1
ATOM 1095 C CA . ALA A 1 153 ? -8.827 -9.481 6.173 1.00 96.81 153 ALA A CA 1
ATOM 1096 C C . ALA A 1 153 ? -7.790 -10.468 6.754 1.00 96.81 153 ALA A C 1
ATOM 1098 O O . ALA A 1 153 ? -7.284 -10.247 7.853 1.00 96.81 153 ALA A O 1
ATOM 1099 N N . ALA A 1 154 ? -7.446 -11.519 5.999 1.00 96.12 154 ALA A N 1
ATOM 1100 C CA . ALA A 1 154 ? -6.400 -12.472 6.365 1.00 96.12 154 ALA A CA 1
ATOM 1101 C C . ALA A 1 154 ? -5.003 -11.826 6.366 1.00 96.12 154 ALA A C 1
ATOM 1103 O O . ALA A 1 154 ? -4.270 -11.983 7.338 1.00 96.12 154 ALA A O 1
ATOM 1104 N N . ASP A 1 155 ? -4.667 -11.030 5.349 1.00 97.06 155 ASP A N 1
ATOM 1105 C CA . ASP A 1 155 ? -3.373 -10.339 5.282 1.00 97.06 155 ASP A CA 1
ATOM 1106 C C . ASP A 1 155 ? -3.243 -9.273 6.371 1.00 97.06 155 ASP A C 1
ATOM 1108 O O . ASP A 1 155 ? -2.181 -9.099 6.969 1.00 97.06 155 ASP A O 1
ATOM 1112 N N . LEU A 1 156 ? -4.346 -8.586 6.690 1.00 96.38 156 LEU A N 1
ATOM 1113 C CA . LEU A 1 156 ? -4.382 -7.635 7.797 1.00 96.38 156 LEU A CA 1
ATOM 1114 C C . LEU A 1 156 ? -4.103 -8.326 9.142 1.00 96.38 156 LEU A C 1
ATOM 1116 O O . LEU A 1 156 ? -3.364 -7.780 9.960 1.00 96.38 156 LEU A O 1
ATOM 1120 N N . ALA A 1 157 ? -4.642 -9.529 9.365 1.00 96.75 157 ALA A N 1
ATOM 1121 C CA . ALA A 1 157 ? -4.373 -10.327 10.567 1.00 96.75 157 ALA A CA 1
ATOM 1122 C C . ALA A 1 157 ? -2.905 -10.785 10.657 1.00 96.75 157 ALA A C 1
ATOM 1124 O O . ALA A 1 157 ? -2.392 -11.040 11.747 1.00 96.75 157 ALA A O 1
ATOM 1125 N N . GLU A 1 158 ? -2.217 -10.850 9.517 1.00 96.38 158 GLU A N 1
ATOM 1126 C CA . GLU A 1 158 ? -0.813 -11.234 9.403 1.00 96.38 158 GLU A CA 1
ATOM 1127 C C . GLU A 1 158 ? 0.176 -10.071 9.591 1.00 96.38 158 GLU A C 1
ATOM 1129 O O . GLU A 1 158 ? 1.365 -10.311 9.823 1.00 96.38 158 GLU A O 1
ATOM 1134 N N . MET A 1 159 ? -0.290 -8.818 9.560 1.00 97.75 159 MET A N 1
ATOM 1135 C CA . MET A 1 159 ? 0.545 -7.646 9.834 1.00 97.75 159 MET A CA 1
ATOM 1136 C C . MET A 1 159 ? 1.068 -7.638 11.280 1.00 97.75 159 MET A C 1
ATOM 1138 O O . MET A 1 159 ? 0.384 -7.974 12.244 1.00 97.75 159 MET A O 1
ATOM 1142 N N . SER A 1 160 ? 2.286 -7.154 11.479 1.00 98.44 160 SER A N 1
ATOM 1143 C CA . SER A 1 160 ? 2.826 -6.889 12.813 1.00 98.44 160 SER A CA 1
ATOM 1144 C C . SER A 1 160 ? 2.060 -5.774 13.537 1.00 98.44 160 SER A C 1
ATOM 1146 O O . SER A 1 160 ? 1.501 -4.853 12.932 1.00 98.44 160 SER A O 1
ATOM 1148 N N . THR A 1 161 ? 2.124 -5.781 14.869 1.00 98.50 161 THR A N 1
ATOM 1149 C CA . THR A 1 161 ? 1.576 -4.707 15.715 1.00 98.50 161 THR A CA 1
ATOM 1150 C C . THR A 1 161 ? 2.172 -3.336 15.385 1.00 98.50 161 THR A C 1
ATOM 1152 O O . THR A 1 161 ? 1.469 -2.328 15.431 1.00 98.50 161 THR A O 1
ATOM 1155 N N . ALA A 1 162 ? 3.445 -3.280 14.978 1.00 98.62 162 ALA A N 1
ATOM 1156 C CA . ALA A 1 162 ? 4.100 -2.047 14.548 1.00 98.62 162 ALA A CA 1
ATOM 1157 C C . ALA A 1 162 ? 3.510 -1.492 13.242 1.00 98.62 162 ALA A C 1
ATOM 1159 O O . ALA A 1 162 ? 3.334 -0.278 13.122 1.00 98.62 162 ALA A O 1
ATOM 1160 N N . GLN A 1 163 ? 3.181 -2.359 12.279 1.00 98.69 163 GLN A N 1
ATOM 1161 C CA . GLN A 1 163 ? 2.517 -1.960 11.035 1.00 98.69 163 GLN A CA 1
ATOM 1162 C C . GLN A 1 163 ? 1.084 -1.476 11.304 1.00 98.69 163 GLN A C 1
ATOM 1164 O O . GLN A 1 163 ? 0.709 -0.407 10.824 1.00 98.69 163 GLN A O 1
ATOM 1169 N N . VAL A 1 164 ? 0.312 -2.172 12.147 1.00 98.56 164 VAL A N 1
ATOM 1170 C CA . VAL A 1 164 ? -1.039 -1.726 12.548 1.00 98.56 164 VAL A CA 1
ATOM 1171 C C . VAL A 1 164 ? -0.990 -0.377 13.276 1.00 98.56 164 VAL A C 1
ATOM 1173 O O . VAL A 1 164 ? -1.742 0.544 12.951 1.00 98.56 164 VAL A O 1
ATOM 1176 N N . ALA A 1 165 ? -0.040 -0.188 14.193 1.00 98.50 165 ALA A N 1
ATOM 1177 C CA . ALA A 1 165 ? 0.171 1.089 14.877 1.00 98.50 165 ALA A CA 1
ATOM 1178 C C . ALA A 1 165 ? 0.663 2.214 13.941 1.00 98.50 165 ALA A C 1
ATOM 1180 O O . ALA A 1 165 ? 0.597 3.396 14.306 1.00 98.50 165 ALA A O 1
ATOM 1181 N N . ALA A 1 166 ? 1.188 1.882 12.756 1.00 98.56 166 ALA A N 1
ATOM 1182 C CA . ALA A 1 166 ? 1.615 2.848 11.745 1.00 98.56 166 ALA A CA 1
ATOM 1183 C C . ALA A 1 166 ? 0.460 3.361 10.871 1.00 98.56 166 ALA A C 1
ATOM 1185 O O . ALA A 1 166 ? 0.611 4.413 10.246 1.00 98.56 166 ALA A O 1
ATOM 1186 N N . LEU A 1 167 ? -0.691 2.677 10.861 1.00 98.62 167 LEU A N 1
ATOM 1187 C CA . LEU A 1 167 ? -1.871 3.140 10.134 1.00 98.62 167 LEU A CA 1
ATOM 1188 C C . LEU A 1 167 ? -2.305 4.531 10.623 1.00 98.62 167 LEU A C 1
ATOM 1190 O O . LEU A 1 167 ? -2.407 4.822 11.814 1.00 98.62 167 LEU A O 1
ATOM 1194 N N . THR A 1 168 ? -2.607 5.418 9.694 1.00 98.62 168 THR A N 1
ATOM 1195 C CA . THR A 1 168 ? -3.140 6.748 9.976 1.00 98.62 168 THR A CA 1
ATOM 1196 C C . THR A 1 168 ? -4.615 6.671 10.376 1.00 98.62 168 THR A C 1
ATOM 1198 O O . THR A 1 168 ? -5.335 5.747 10.004 1.00 98.62 168 THR A O 1
ATOM 1201 N N . ALA A 1 169 ? -5.115 7.699 11.066 1.00 98.31 169 ALA A N 1
ATOM 1202 C CA . ALA A 1 169 ? -6.540 7.819 11.390 1.00 98.31 169 ALA A CA 1
ATOM 1203 C C . ALA A 1 169 ? -7.450 7.719 10.145 1.00 98.31 169 ALA A C 1
ATOM 1205 O O . ALA A 1 169 ? -8.525 7.127 10.201 1.00 98.31 169 ALA A O 1
ATOM 1206 N N . ALA A 1 170 ? -7.009 8.258 9.000 1.00 98.19 170 ALA A N 1
ATOM 1207 C CA . ALA A 1 170 ? -7.758 8.184 7.747 1.00 98.19 170 ALA A CA 1
ATOM 1208 C C . ALA A 1 170 ? -7.824 6.756 7.179 1.00 98.19 170 ALA A C 1
ATOM 1210 O O . ALA A 1 170 ? -8.860 6.365 6.647 1.00 98.19 170 ALA A O 1
ATOM 1211 N N . GLN A 1 171 ? -6.744 5.981 7.313 1.00 98.75 171 GLN A N 1
ATOM 1212 C CA . GLN A 1 171 ? -6.701 4.574 6.911 1.00 98.75 171 GLN A CA 1
ATOM 1213 C C . GLN A 1 171 ? -7.551 3.698 7.843 1.00 98.75 171 GLN A C 1
ATOM 1215 O O . GLN A 1 171 ? -8.318 2.876 7.360 1.00 98.75 171 GLN A O 1
ATOM 1220 N N . ILE A 1 172 ? -7.506 3.932 9.160 1.00 98.50 172 ILE A N 1
ATOM 1221 C CA . ILE A 1 172 ? -8.352 3.220 10.139 1.00 98.50 172 ILE A CA 1
ATOM 1222 C C . ILE A 1 172 ? -9.840 3.460 9.866 1.00 98.50 172 ILE A C 1
ATOM 1224 O O . ILE A 1 172 ? -10.641 2.529 9.859 1.00 98.50 172 ILE A O 1
ATOM 1228 N N . LYS A 1 173 ? -10.219 4.702 9.549 1.00 98.19 173 LYS A N 1
ATOM 1229 C CA . LYS A 1 173 ? -11.590 5.035 9.143 1.00 98.19 173 LYS A CA 1
ATOM 1230 C C . LYS A 1 173 ? -12.021 4.345 7.838 1.00 98.19 173 LYS A C 1
ATOM 1232 O O . LYS A 1 173 ? -13.217 4.223 7.596 1.00 98.19 173 LYS A O 1
ATOM 1237 N N . ALA A 1 174 ? -11.079 3.908 7.005 1.00 98.38 174 ALA A N 1
ATOM 1238 C CA . ALA A 1 174 ? -11.363 3.202 5.759 1.00 98.38 174 ALA A CA 1
ATOM 1239 C C . ALA A 1 174 ? -11.512 1.683 5.931 1.00 98.38 174 ALA A C 1
ATOM 1241 O O . ALA A 1 174 ? -12.020 1.036 5.019 1.00 98.38 174 ALA A O 1
ATOM 1242 N N . LEU A 1 175 ? -11.105 1.121 7.078 1.00 98.50 175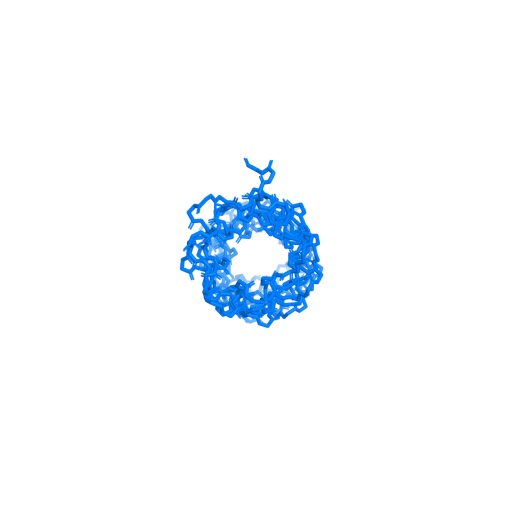 LEU A N 1
ATOM 1243 C CA . LEU A 1 175 ? -11.234 -0.310 7.338 1.00 98.50 175 LEU A CA 1
ATOM 1244 C C . LEU A 1 175 ? -12.699 -0.757 7.296 1.00 98.50 175 LEU A C 1
ATOM 1246 O O . LEU A 1 175 ? -13.599 -0.109 7.836 1.00 98.50 175 LEU A O 1
ATOM 1250 N N . THR A 1 176 ? -12.941 -1.909 6.694 1.00 98.38 176 THR A N 1
ATOM 1251 C CA . THR A 1 176 ? -14.240 -2.575 6.730 1.00 98.38 176 THR A CA 1
ATOM 1252 C C . THR A 1 176 ? -14.471 -3.227 8.095 1.00 98.38 176 THR A C 1
ATOM 1254 O O . THR A 1 176 ? -13.544 -3.470 8.867 1.00 98.38 176 THR A O 1
ATOM 1257 N N . THR A 1 177 ? -15.723 -3.559 8.409 1.00 97.44 177 THR A N 1
ATOM 1258 C CA . THR A 1 177 ? -16.042 -4.293 9.643 1.00 97.44 177 THR A CA 1
ATOM 1259 C C . THR A 1 177 ? -15.423 -5.690 9.654 1.00 97.44 177 THR A C 1
ATOM 1261 O O . THR A 1 177 ? -14.984 -6.136 10.705 1.00 97.44 177 THR A O 1
ATOM 1264 N N . ALA A 1 178 ? -15.325 -6.354 8.497 1.00 97.56 178 ALA A N 1
ATOM 1265 C CA . ALA A 1 178 ? -14.673 -7.660 8.374 1.00 97.56 178 ALA A CA 1
ATOM 1266 C C . ALA A 1 178 ? -13.166 -7.581 8.670 1.00 97.56 178 ALA A C 1
ATOM 1268 O O . ALA A 1 178 ? -12.629 -8.424 9.379 1.00 97.56 178 ALA A O 1
ATOM 1269 N N . GLN A 1 179 ? -12.498 -6.530 8.191 1.00 98.50 179 GLN A N 1
ATOM 1270 C CA . GLN A 1 179 ? -11.096 -6.264 8.515 1.00 98.50 179 GLN A CA 1
ATOM 1271 C C . GLN A 1 179 ? -10.897 -5.988 10.013 1.00 98.50 179 GLN A C 1
ATOM 1273 O O . GLN A 1 179 ? -9.968 -6.517 10.612 1.00 98.50 179 GLN A O 1
ATOM 1278 N N . LEU A 1 180 ? -11.785 -5.211 10.645 1.00 98.25 180 LEU A N 1
ATOM 1279 C CA . LEU A 1 180 ? -11.718 -4.957 12.092 1.00 98.25 180 LEU A CA 1
ATOM 1280 C C . LEU A 1 180 ? -11.931 -6.228 12.925 1.00 98.25 180 LEU A C 1
ATOM 1282 O O . LEU A 1 180 ? -11.256 -6.401 13.934 1.00 98.25 180 LEU A O 1
ATOM 1286 N N . GLN A 1 181 ? -12.831 -7.116 12.492 1.00 97.62 181 GLN A N 1
ATOM 1287 C CA . GLN A 1 181 ? -13.063 -8.420 13.127 1.00 97.62 181 GLN A CA 1
ATOM 1288 C C . GLN A 1 181 ? -11.868 -9.372 12.993 1.00 97.62 181 GLN A C 1
ATOM 1290 O O . GLN A 1 181 ? -11.705 -10.258 13.826 1.00 97.62 181 GLN A O 1
ATOM 1295 N N . ALA A 1 182 ? -11.052 -9.216 11.948 1.00 97.25 182 ALA A N 1
ATOM 1296 C CA . ALA A 1 182 ? -9.886 -10.061 11.713 1.00 97.25 18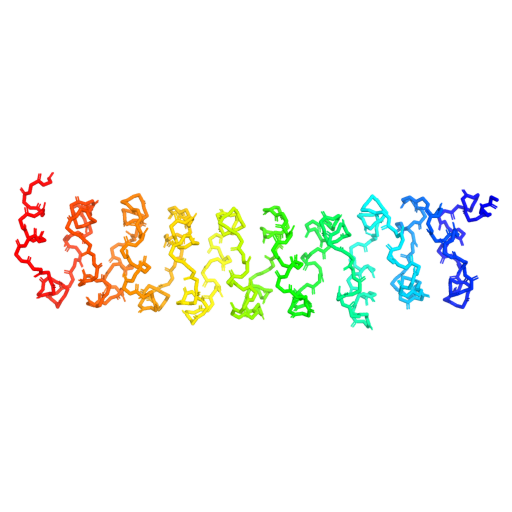2 ALA A CA 1
ATOM 1297 C C . ALA A 1 182 ? -8.639 -9.622 12.496 1.00 97.25 182 ALA A C 1
ATOM 1299 O O . ALA A 1 182 ? -7.675 -10.383 12.563 1.00 97.25 182 ALA A O 1
ATOM 1300 N N . LEU A 1 183 ? -8.643 -8.426 13.099 1.00 98.06 183 LEU A N 1
ATOM 1301 C CA . LEU A 1 183 ? -7.531 -7.984 13.936 1.00 98.06 183 LEU A CA 1
ATOM 1302 C C . LEU A 1 183 ? -7.348 -8.926 15.130 1.00 98.06 183 LEU A C 1
ATOM 1304 O O . LEU A 1 183 ? -8.288 -9.244 15.859 1.00 98.06 183 LEU A O 1
ATOM 1308 N N . THR A 1 184 ? -6.105 -9.330 15.361 1.00 98.06 184 THR A N 1
ATOM 1309 C CA . THR A 1 184 ? -5.722 -10.134 16.524 1.00 98.06 184 THR A CA 1
ATOM 1310 C C . THR A 1 184 ? -5.769 -9.302 17.809 1.00 98.06 184 THR A C 1
ATOM 1312 O O . THR A 1 184 ? -5.715 -8.070 17.772 1.00 98.06 184 THR A O 1
ATOM 1315 N N . SER A 1 185 ? -5.808 -9.964 18.971 1.00 97.62 185 SER A N 1
ATOM 1316 C CA . SER A 1 185 ? -5.779 -9.287 20.278 1.00 97.62 185 SER A CA 1
ATOM 1317 C C . SER A 1 185 ? -4.597 -8.326 20.413 1.00 97.62 185 SER A C 1
ATOM 1319 O O . SER A 1 185 ? -4.765 -7.194 20.863 1.00 97.62 185 SER A O 1
ATOM 1321 N N . ASP A 1 186 ? -3.416 -8.747 19.960 1.00 98.38 186 ASP A N 1
ATOM 1322 C CA . ASP A 1 186 ? -2.186 -7.960 20.061 1.00 98.38 186 ASP A CA 1
ATOM 1323 C C . ASP A 1 186 ? -2.230 -6.736 19.137 1.00 98.38 186 ASP A C 1
ATOM 1325 O O . ASP A 1 186 ? -1.763 -5.655 19.498 1.00 98.38 186 ASP A O 1
ATOM 1329 N N . GLN A 1 187 ? -2.829 -6.873 17.950 1.00 98.62 187 GLN A N 1
ATOM 1330 C CA . GLN A 1 187 ? -3.024 -5.758 17.021 1.00 98.62 187 GLN A CA 1
ATOM 1331 C C . GLN A 1 187 ? -4.050 -4.747 17.545 1.00 98.62 187 GLN A C 1
ATOM 1333 O O . GLN A 1 187 ? -3.816 -3.544 17.426 1.00 98.62 187 GLN A O 1
ATOM 1338 N N . VAL A 1 188 ? -5.149 -5.208 18.158 1.00 98.25 188 VAL A N 1
ATOM 1339 C CA . VAL A 1 188 ? -6.135 -4.327 18.808 1.00 98.25 188 VAL A CA 1
ATOM 1340 C C . VAL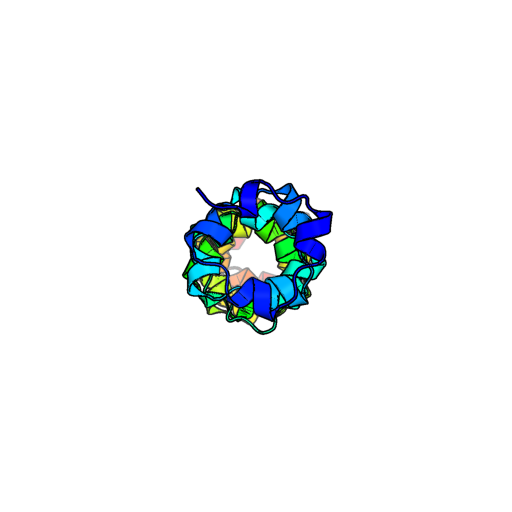 A 1 188 ? -5.473 -3.531 19.932 1.00 98.25 188 VAL A C 1
ATOM 1342 O O . VAL A 1 188 ? -5.605 -2.308 19.975 1.00 98.25 188 VAL A O 1
ATOM 1345 N N . GLN A 1 189 ? -4.677 -4.180 20.784 1.00 98.00 189 GLN A N 1
ATOM 1346 C CA . GLN A 1 189 ? -3.945 -3.507 21.866 1.00 98.00 189 GLN A CA 1
ATOM 1347 C C . GLN A 1 189 ? -2.858 -2.547 21.354 1.00 98.00 189 GLN A C 1
ATOM 1349 O O . GLN A 1 189 ? -2.515 -1.580 22.032 1.00 98.00 189 GLN A O 1
ATOM 1354 N N . ALA A 1 190 ? -2.342 -2.760 20.141 1.00 98.19 190 ALA A N 1
ATOM 1355 C CA . ALA A 1 190 ? -1.378 -1.862 19.505 1.00 98.19 190 ALA A CA 1
ATOM 1356 C C . ALA A 1 190 ? -2.006 -0.583 18.914 1.00 98.19 190 ALA A C 1
ATOM 1358 O O . ALA A 1 190 ? -1.274 0.351 18.565 1.00 98.19 190 ALA A O 1
ATOM 1359 N N . LEU A 1 191 ? -3.340 -0.509 18.798 1.00 98.31 191 LEU A N 1
ATOM 1360 C CA . LEU A 1 191 ? -4.024 0.688 18.308 1.00 98.31 191 LEU A CA 1
ATOM 1361 C C . LEU A 1 191 ? -3.816 1.876 19.253 1.00 98.31 191 LEU A C 1
ATOM 1363 O O . LEU A 1 191 ? -4.039 1.822 20.461 1.00 98.31 191 LEU A O 1
ATOM 1367 N N . LYS A 1 192 ? -3.450 3.014 18.678 1.00 98.00 192 LYS A N 1
ATOM 1368 C CA . LYS A 1 192 ? -3.305 4.287 19.383 1.00 98.00 192 LYS A CA 1
ATOM 1369 C C . LYS A 1 192 ? -4.675 4.900 19.656 1.00 98.00 192 LYS A C 1
ATOM 1371 O O . LYS A 1 192 ? -5.601 4.767 18.858 1.00 98.00 192 LYS A O 1
ATOM 1376 N N . ALA A 1 193 ? -4.763 5.711 20.709 1.00 96.25 193 ALA A N 1
ATOM 1377 C CA . ALA A 1 193 ? -5.955 6.505 21.019 1.00 96.25 193 ALA A CA 1
ATOM 1378 C C . ALA A 1 193 ? -6.476 7.297 19.802 1.00 96.25 193 ALA A C 1
ATOM 1380 O O . ALA A 1 193 ? -7.668 7.286 19.514 1.00 96.25 193 ALA A O 1
ATOM 1381 N N . THR A 1 194 ? -5.580 7.915 19.022 1.00 96.31 194 THR A N 1
ATOM 1382 C CA . THR A 1 194 ? -5.937 8.673 17.808 1.00 96.31 194 THR A CA 1
ATOM 1383 C C . THR A 1 194 ? -6.513 7.811 16.681 1.00 96.31 194 THR A C 1
ATOM 1385 O O . THR A 1 194 ? -7.276 8.317 15.861 1.00 96.31 194 THR A O 1
ATOM 1388 N N . GLN A 1 195 ? -6.159 6.526 16.624 1.00 98.50 195 GLN A N 1
ATOM 1389 C CA . GLN A 1 195 ? -6.717 5.563 15.676 1.00 98.50 195 GLN A CA 1
ATOM 1390 C C . GLN A 1 195 ? -8.106 5.107 16.142 1.00 98.50 195 GLN A C 1
ATOM 1392 O O . GLN A 1 195 ? -9.042 5.097 15.348 1.00 98.50 195 GLN A O 1
ATOM 1397 N N . LEU A 1 196 ? -8.271 4.826 17.439 1.00 97.44 196 LEU A N 1
ATOM 1398 C CA . LEU A 1 196 ? -9.559 4.425 18.013 1.00 97.44 196 LEU A CA 1
ATOM 1399 C C . LEU A 1 196 ? -10.627 5.507 17.864 1.00 97.44 196 LEU A C 1
ATOM 1401 O O . LEU A 1 196 ? -11.726 5.212 17.408 1.00 97.44 196 LEU A O 1
ATOM 1405 N N . VAL A 1 197 ? -10.308 6.774 18.143 1.00 97.25 197 VAL A N 1
ATOM 1406 C CA . VAL A 1 197 ? -11.267 7.884 17.952 1.00 97.25 197 VAL A CA 1
ATOM 1407 C C . VAL A 1 197 ? -11.620 8.139 16.483 1.00 97.25 197 VAL A C 1
ATOM 1409 O O . VAL A 1 197 ? -12.599 8.824 16.198 1.00 97.25 197 VAL A O 1
ATOM 1412 N N . ALA A 1 198 ? -10.835 7.609 15.538 1.00 97.94 198 ALA A N 1
ATOM 1413 C CA . ALA A 1 198 ? -11.116 7.727 14.110 1.00 97.94 198 ALA A CA 1
ATOM 1414 C C . ALA A 1 198 ? -12.149 6.701 13.614 1.00 97.94 198 ALA A C 1
ATOM 1416 O O . ALA A 1 198 ? -12.748 6.918 12.556 1.00 97.94 198 ALA A O 1
ATOM 1417 N N . LEU A 1 199 ? -12.370 5.613 14.366 1.00 98.12 199 LEU A N 1
ATOM 1418 C CA . LEU A 1 199 ? -13.399 4.623 14.058 1.00 98.12 199 LEU A CA 1
ATOM 1419 C C . LEU A 1 199 ? -14.783 5.267 14.104 1.00 98.12 199 LEU A C 1
ATOM 1421 O O . LEU A 1 199 ? -15.160 5.950 15.058 1.00 98.12 199 LEU A O 1
ATOM 1425 N N . THR A 1 200 ? -15.576 5.005 13.076 1.00 98.19 200 THR A N 1
ATOM 1426 C CA . THR A 1 200 ? -16.991 5.367 13.079 1.00 98.19 200 THR A CA 1
ATOM 1427 C C . THR A 1 200 ? -17.765 4.511 14.079 1.00 98.19 200 THR A C 1
ATOM 1429 O O . THR A 1 200 ? -17.368 3.397 14.420 1.00 98.19 200 THR A O 1
ATOM 1432 N N . THR A 1 201 ? -18.918 5.006 14.519 1.00 96.88 201 THR A N 1
ATOM 1433 C CA . THR A 1 201 ? -19.832 4.249 15.386 1.00 96.88 201 THR A CA 1
ATOM 1434 C C . THR A 1 201 ? -20.282 2.935 14.742 1.00 96.88 201 THR A C 1
ATOM 1436 O O . THR A 1 201 ? -20.340 1.914 15.419 1.00 96.88 201 THR A O 1
ATOM 1439 N N . THR A 1 202 ? -20.516 2.923 13.425 1.00 96.69 202 THR A N 1
ATOM 1440 C CA . THR A 1 202 ? -20.852 1.707 12.664 1.00 96.69 202 THR A CA 1
ATOM 1441 C C . THR A 1 202 ? -19.699 0.707 12.621 1.00 96.69 202 THR A C 1
ATOM 1443 O O . THR A 1 202 ? -19.927 -0.487 12.787 1.00 96.69 202 THR A O 1
ATOM 1446 N N . GLN A 1 203 ? -18.461 1.171 12.426 1.00 98.19 203 GLN A N 1
ATOM 1447 C CA . GLN A 1 203 ? -17.282 0.303 12.482 1.00 98.19 203 GLN A CA 1
ATOM 1448 C C . GLN A 1 203 ? -17.114 -0.315 13.868 1.00 98.19 203 GLN A C 1
ATOM 1450 O O . GLN A 1 203 ? -16.890 -1.516 13.964 1.00 98.19 203 GLN A O 1
ATOM 1455 N N . LEU A 1 204 ? -17.272 0.482 14.929 1.00 96.00 204 LEU A N 1
ATOM 1456 C CA . LEU A 1 204 ? -17.134 -0.004 16.298 1.00 96.00 204 LEU A CA 1
ATOM 1457 C C . LEU A 1 204 ? -18.209 -1.042 16.644 1.00 96.00 204 LEU A C 1
ATOM 1459 O O . LEU A 1 204 ? -17.876 -2.081 17.199 1.00 96.00 204 LEU A O 1
ATOM 1463 N N . GLN A 1 205 ? -19.467 -0.818 16.251 1.00 94.94 205 GLN A N 1
ATOM 1464 C CA . GLN A 1 205 ? -20.537 -1.819 16.379 1.00 94.94 205 GLN A CA 1
ATOM 1465 C C . GLN A 1 205 ? -20.231 -3.097 15.589 1.00 94.94 205 GLN A C 1
ATOM 1467 O O . GLN A 1 205 ? -20.411 -4.206 16.085 1.00 94.94 205 GLN A O 1
ATOM 1472 N N . GLY A 1 206 ? -19.766 -2.941 14.349 1.00 95.75 206 GLY A N 1
ATOM 1473 C CA . GLY A 1 206 ? -19.492 -4.057 13.451 1.00 95.75 206 GLY A CA 1
ATOM 1474 C C . GLY A 1 206 ? -18.211 -4.827 13.766 1.00 95.75 206 GLY A C 1
ATOM 1475 O O . GLY A 1 206 ? -18.082 -5.949 13.296 1.00 95.75 206 GLY A O 1
ATOM 1476 N N . ALA A 1 207 ? -17.282 -4.279 14.553 1.00 95.44 207 ALA A N 1
ATOM 1477 C CA . ALA A 1 207 ? -16.032 -4.949 14.923 1.00 95.44 207 ALA A CA 1
ATOM 1478 C C . ALA A 1 207 ? -16.242 -6.166 15.847 1.00 95.44 207 ALA A C 1
ATOM 1480 O O . ALA A 1 207 ? -15.360 -7.012 15.960 1.00 95.44 207 ALA A O 1
ATOM 1481 N N . GLY A 1 208 ? -17.420 -6.288 16.472 1.00 92.56 208 GLY A N 1
ATOM 1482 C CA . GLY A 1 208 ? -17.780 -7.424 17.320 1.00 92.56 208 GLY A CA 1
ATOM 1483 C C . GLY A 1 208 ? -17.243 -7.330 18.752 1.00 92.56 208 GLY A C 1
ATOM 1484 O O . GLY A 1 208 ? -16.589 -6.362 19.141 1.00 92.56 208 GLY A O 1
ATOM 1485 N N . THR A 1 209 ? -17.566 -8.339 19.564 1.00 94.12 209 THR A N 1
ATOM 1486 C CA . THR A 1 209 ? -17.204 -8.391 20.991 1.00 94.12 209 THR A CA 1
ATOM 1487 C C . THR A 1 209 ? -15.732 -8.689 21.220 1.00 94.12 209 THR A C 1
ATOM 1489 O O . THR A 1 209 ? -15.171 -8.205 22.194 1.00 94.12 209 THR A O 1
ATOM 1492 N N . ASP A 1 210 ? -15.089 -9.446 20.328 1.00 92.81 210 ASP A N 1
ATOM 1493 C CA . ASP A 1 210 ? -13.666 -9.768 20.460 1.00 92.81 210 ASP A CA 1
ATOM 1494 C C . ASP A 1 210 ? -12.797 -8.517 20.308 1.00 92.81 210 ASP A C 1
ATOM 1496 O O . ASP A 1 210 ? -11.835 -8.349 21.053 1.00 92.81 210 ASP A O 1
ATOM 1500 N N . PHE A 1 211 ? -13.173 -7.588 19.423 1.00 95.62 211 PHE A N 1
ATOM 1501 C CA . PHE A 1 211 ? -12.509 -6.290 19.332 1.00 95.62 211 PHE A CA 1
ATOM 1502 C C . PHE A 1 211 ? -12.649 -5.504 20.643 1.00 95.62 211 PHE A C 1
ATOM 1504 O O . PHE A 1 211 ? -11.651 -5.063 21.203 1.00 95.62 211 PHE A O 1
ATOM 1511 N N . THR A 1 212 ? -13.874 -5.362 21.165 1.00 93.94 212 THR A N 1
ATOM 1512 C CA . THR A 1 212 ? -14.137 -4.596 22.396 1.00 93.94 212 THR A CA 1
ATOM 1513 C C . THR A 1 212 ? -13.444 -5.203 23.617 1.00 93.94 212 THR A C 1
ATOM 1515 O O . THR A 1 212 ? -12.826 -4.471 24.380 1.00 93.94 212 THR A O 1
ATOM 1518 N N . LYS A 1 213 ? -13.483 -6.531 23.762 1.00 93.69 213 LYS A N 1
ATOM 1519 C CA . LYS A 1 213 ? -12.860 -7.274 24.866 1.00 93.69 213 LYS A CA 1
ATOM 1520 C C . LYS A 1 213 ? -11.333 -7.156 24.898 1.00 93.69 213 LYS A C 1
ATOM 1522 O O . LYS A 1 213 ? -10.730 -7.330 25.950 1.00 93.69 213 LYS A O 1
ATOM 1527 N N . ASN A 1 214 ? -10.701 -6.923 23.749 1.00 95.06 214 ASN A N 1
ATOM 1528 C CA . ASN A 1 214 ? -9.247 -6.806 23.647 1.00 95.06 214 ASN A CA 1
ATOM 1529 C C . ASN A 1 214 ? -8.744 -5.358 23.762 1.00 95.06 214 ASN A C 1
ATOM 1531 O O . ASN A 1 214 ? -7.542 -5.132 23.626 1.00 95.06 214 ASN A O 1
ATOM 1535 N N . LEU A 1 215 ? -9.622 -4.378 24.005 1.00 95.44 215 LEU A N 1
ATOM 1536 C CA . LEU A 1 215 ? -9.191 -3.022 24.336 1.00 95.44 215 LEU A CA 1
ATOM 1537 C C . LEU A 1 215 ? -8.559 -2.999 25.732 1.00 95.44 215 LEU A C 1
ATOM 1539 O O . LEU A 1 215 ? -9.021 -3.654 26.657 1.00 95.44 215 LEU A O 1
ATOM 1543 N N . THR A 1 216 ? -7.509 -2.203 25.894 1.00 94.06 216 THR A N 1
ATOM 1544 C CA . THR A 1 216 ? -6.968 -1.860 27.216 1.00 94.06 216 THR A CA 1
ATOM 1545 C C . THR A 1 216 ? -7.812 -0.765 27.870 1.00 94.06 216 THR A C 1
ATOM 1547 O O . THR A 1 216 ? -8.430 0.048 27.177 1.00 94.06 216 THR A O 1
ATOM 1550 N N . SER A 1 217 ? -7.762 -0.628 29.196 1.00 91.38 217 SER A N 1
ATOM 1551 C CA . SER A 1 217 ? -8.542 0.413 29.881 1.00 91.38 217 SER A CA 1
ATOM 1552 C C . SER A 1 217 ? -8.165 1.840 29.452 1.00 91.38 217 SER A C 1
ATOM 1554 O O . SER A 1 217 ? -9.012 2.729 29.460 1.00 91.38 217 SER A O 1
ATOM 1556 N N . ASP A 1 218 ? -6.924 2.092 29.020 1.00 91.88 218 ASP A N 1
ATOM 1557 C CA . ASP A 1 218 ? -6.529 3.397 28.464 1.00 91.88 218 ASP A CA 1
ATOM 1558 C C . ASP A 1 218 ? -7.096 3.634 27.057 1.00 91.88 218 ASP A C 1
ATOM 1560 O O . ASP A 1 218 ? -7.450 4.762 26.707 1.00 91.88 218 ASP A O 1
ATOM 1564 N N . GLN A 1 219 ? -7.244 2.576 26.259 1.00 96.06 219 GLN A N 1
ATOM 1565 C CA . GLN A 1 219 ? -7.938 2.632 24.974 1.00 96.06 219 GLN A CA 1
ATOM 1566 C C . GLN A 1 219 ? -9.448 2.840 25.154 1.00 96.06 219 GLN A C 1
ATOM 1568 O O . GLN A 1 219 ? -10.039 3.620 24.408 1.00 96.06 219 GLN A O 1
ATOM 1573 N N . VAL A 1 220 ? -10.057 2.221 26.172 1.00 93.88 220 VAL A N 1
ATOM 1574 C CA . VAL A 1 220 ? -11.463 2.456 26.540 1.00 93.88 220 VAL A CA 1
ATOM 1575 C C . VAL A 1 220 ? -11.680 3.913 26.964 1.00 93.88 220 VAL A C 1
ATOM 1577 O O . VAL A 1 220 ? -12.605 4.549 26.461 1.00 93.88 220 VAL A O 1
ATOM 1580 N N . LYS A 1 221 ? -10.794 4.494 27.791 1.00 92.06 221 LYS A N 1
ATOM 1581 C CA . LYS A 1 221 ? -10.839 5.932 28.154 1.00 92.06 221 LYS A CA 1
ATOM 1582 C C . LYS A 1 221 ? -10.725 6.864 26.950 1.00 92.06 221 LYS A C 1
ATOM 1584 O O . LYS A 1 221 ? -11.217 7.986 26.999 1.00 92.06 221 LYS A O 1
ATOM 1589 N N . ALA A 1 222 ? -10.031 6.438 25.895 1.00 94.06 222 ALA A N 1
ATOM 1590 C CA . ALA A 1 222 ? -9.854 7.250 24.699 1.00 94.06 222 ALA A CA 1
ATOM 1591 C C . ALA A 1 222 ? -11.113 7.311 23.820 1.00 94.06 222 ALA A C 1
ATOM 1593 O O . ALA A 1 222 ? -11.196 8.196 22.967 1.00 94.06 222 ALA A O 1
ATOM 1594 N N . LEU A 1 223 ? -12.077 6.398 23.993 1.00 94.56 223 LEU A N 1
ATOM 1595 C CA . LEU A 1 223 ? -13.311 6.398 23.211 1.00 94.56 223 LEU A CA 1
ATOM 1596 C C . LEU A 1 223 ? -14.115 7.681 23.447 1.00 94.56 223 LEU A C 1
ATOM 1598 O O . LEU A 1 223 ? -14.260 8.178 24.560 1.00 94.56 223 LEU A O 1
ATOM 1602 N N . THR A 1 224 ? -14.696 8.207 22.375 1.00 95.00 224 THR A N 1
ATOM 1603 C CA . THR A 1 224 ? -15.585 9.370 22.462 1.00 95.00 224 THR A CA 1
ATOM 1604 C C . THR A 1 224 ? -16.952 8.982 23.028 1.00 95.00 224 THR A C 1
ATOM 1606 O O . THR A 1 224 ? -17.419 7.857 22.844 1.00 95.00 224 THR A O 1
ATOM 1609 N N . ALA A 1 225 ? -17.677 9.944 23.608 1.00 93.50 225 ALA A N 1
ATOM 1610 C CA . ALA A 1 225 ? -19.042 9.714 24.096 1.00 93.50 225 ALA A CA 1
ATOM 1611 C C . ALA A 1 225 ? -19.984 9.142 23.015 1.00 93.50 225 ALA A C 1
ATOM 1613 O O . ALA A 1 225 ? -20.826 8.297 23.307 1.00 93.50 225 ALA A O 1
ATOM 1614 N N . ALA A 1 226 ? -19.818 9.557 21.752 1.00 94.88 226 ALA A N 1
ATOM 1615 C CA . ALA A 1 226 ? -20.598 9.028 20.633 1.00 94.88 226 ALA A CA 1
ATOM 1616 C C . ALA A 1 226 ? -20.262 7.560 20.317 1.00 94.88 226 ALA A C 1
ATOM 1618 O O . ALA A 1 226 ? -21.155 6.792 19.974 1.00 94.88 226 ALA A O 1
ATOM 1619 N N . GLN A 1 227 ? -18.991 7.168 20.442 1.00 96.62 227 GLN A N 1
ATOM 1620 C CA . GLN A 1 227 ? -18.547 5.784 20.257 1.00 96.62 227 GLN A CA 1
ATOM 1621 C C . GLN A 1 227 ? -19.048 4.880 21.384 1.00 96.62 227 GLN A C 1
ATOM 1623 O O . GLN A 1 227 ? -19.589 3.816 21.103 1.00 96.62 227 GLN A O 1
ATOM 1628 N N . VAL A 1 228 ? -18.958 5.335 22.636 1.00 94.00 228 VAL A N 1
ATOM 1629 C CA . VAL A 1 228 ? -19.476 4.601 23.803 1.00 94.00 228 VAL A CA 1
ATOM 1630 C C . VAL A 1 228 ? -20.989 4.410 23.698 1.00 94.00 228 VAL A C 1
ATOM 1632 O O . VAL A 1 228 ? -21.481 3.299 23.862 1.00 94.00 228 VAL A O 1
ATOM 1635 N N . ALA A 1 229 ? -21.731 5.465 23.341 1.00 93.00 229 ALA A N 1
ATOM 1636 C CA . ALA A 1 229 ? -23.181 5.395 23.149 1.00 93.00 229 ALA A CA 1
ATOM 1637 C C . ALA A 1 229 ? -23.605 4.489 21.980 1.00 93.00 229 ALA A C 1
ATOM 1639 O O . ALA A 1 229 ? -24.762 4.076 21.913 1.00 93.00 229 ALA A O 1
ATOM 1640 N N . ALA A 1 230 ? -22.691 4.200 21.052 1.00 93.31 230 ALA A N 1
ATOM 1641 C CA . ALA A 1 230 ? -22.946 3.309 19.935 1.00 93.31 230 ALA A CA 1
ATOM 1642 C C . ALA A 1 230 ? -22.651 1.837 20.250 1.00 93.31 230 ALA A C 1
ATOM 1644 O O . ALA A 1 230 ? -23.050 0.997 19.454 1.00 93.31 230 ALA A O 1
ATOM 1645 N N . LEU A 1 231 ? -21.991 1.487 21.356 1.00 93.56 231 LEU A N 1
ATOM 1646 C CA . LEU A 1 231 ? -21.704 0.083 21.664 1.00 93.56 231 LEU A CA 1
ATOM 1647 C C . LEU A 1 231 ? -22.995 -0.746 21.777 1.00 93.56 231 LEU A C 1
ATOM 1649 O O . LEU A 1 231 ? -23.972 -0.329 22.402 1.00 93.56 231 LEU A O 1
ATOM 1653 N N . GLY A 1 232 ? -22.994 -1.932 21.165 1.00 91.94 232 GLY A N 1
ATOM 1654 C CA . GLY A 1 232 ? -24.089 -2.895 21.292 1.00 91.94 232 GLY A CA 1
ATOM 1655 C C . GLY A 1 232 ? -24.153 -3.512 22.692 1.00 91.94 232 GLY A C 1
ATOM 1656 O O . GLY A 1 232 ? -23.178 -3.484 23.441 1.00 91.94 232 GLY A O 1
ATOM 1657 N N . THR A 1 233 ? -25.285 -4.127 23.042 1.00 91.50 233 THR A N 1
ATOM 1658 C CA . THR A 1 233 ? -25.478 -4.756 24.365 1.00 91.50 233 THR A CA 1
ATOM 1659 C C . THR A 1 233 ? -24.422 -5.810 24.672 1.00 91.50 233 THR A C 1
ATOM 1661 O O . THR A 1 233 ? -23.905 -5.849 25.784 1.00 91.50 233 THR A O 1
ATOM 1664 N N . ASP A 1 234 ? -24.057 -6.616 23.676 1.00 92.75 234 ASP A N 1
ATOM 1665 C CA . ASP A 1 234 ? -23.073 -7.688 23.837 1.00 92.75 234 ASP A CA 1
ATOM 1666 C C . ASP A 1 234 ? -21.656 -7.126 24.010 1.00 92.75 234 ASP A C 1
ATOM 1668 O O . ASP A 1 234 ? -20.854 -7.672 24.761 1.00 92.75 234 ASP A O 1
ATOM 1672 N N . GLN A 1 235 ? -21.358 -5.989 23.372 1.00 94.06 235 GLN A N 1
ATOM 1673 C CA . GLN A 1 235 ? -20.078 -5.294 23.527 1.00 94.06 235 GLN A CA 1
ATOM 1674 C C . GLN A 1 235 ? -19.968 -4.646 24.905 1.00 94.06 235 GLN A C 1
ATOM 1676 O O . GLN A 1 235 ? -18.943 -4.791 25.563 1.00 94.06 235 GLN A O 1
ATOM 1681 N N . VAL A 1 236 ? -21.036 -4.004 25.388 1.00 91.56 236 VAL A N 1
ATOM 1682 C CA . VAL A 1 236 ? -21.086 -3.470 26.759 1.00 91.56 236 VAL A CA 1
ATOM 1683 C C . VAL A 1 236 ? -20.937 -4.596 27.785 1.00 91.56 236 VAL A C 1
ATOM 1685 O O . VAL A 1 236 ? -20.220 -4.429 28.764 1.00 91.56 236 VAL A O 1
ATOM 1688 N N . ALA A 1 237 ? -21.552 -5.758 27.548 1.00 91.06 237 ALA A N 1
ATOM 1689 C CA . ALA A 1 237 ? -21.406 -6.930 28.413 1.00 91.06 237 ALA A CA 1
ATOM 1690 C C . ALA A 1 237 ? -19.998 -7.557 28.374 1.00 91.06 237 ALA A C 1
ATOM 1692 O O . ALA A 1 237 ? -19.657 -8.324 29.274 1.00 91.06 237 ALA A O 1
ATOM 1693 N N . SER A 1 238 ? -19.199 -7.257 27.344 1.00 90.50 238 SER A N 1
ATOM 1694 C CA . SER A 1 238 ? -17.815 -7.728 27.216 1.00 90.50 238 SER A CA 1
ATOM 1695 C C . SER A 1 238 ? -16.784 -6.848 27.931 1.00 90.50 238 SER A C 1
ATOM 1697 O O . SER A 1 238 ? -15.652 -7.298 28.095 1.00 90.50 238 SER A O 1
ATOM 1699 N N . LEU A 1 239 ? -17.170 -5.639 28.362 1.00 88.50 239 LEU A N 1
ATOM 1700 C CA . LEU A 1 239 ? -16.324 -4.742 29.154 1.00 88.50 239 LEU A CA 1
ATOM 1701 C C . LEU A 1 239 ? -16.204 -5.250 30.592 1.00 88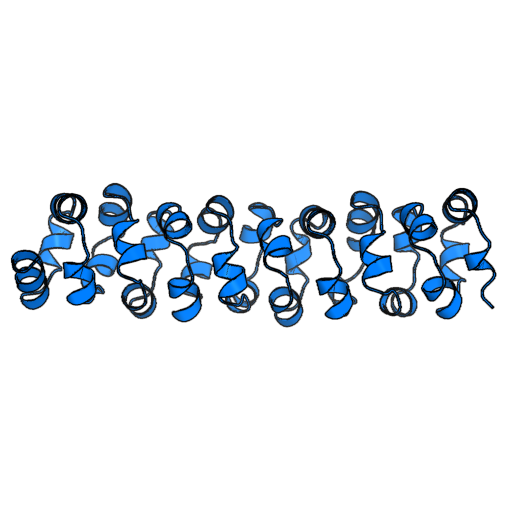.50 239 LEU A C 1
ATOM 1703 O O . LEU A 1 239 ? -17.193 -5.698 31.184 1.00 88.50 239 LEU A O 1
ATOM 1707 N N . ASP A 1 240 ? -15.013 -5.142 31.174 1.00 85.94 240 ASP A N 1
ATOM 1708 C CA . ASP A 1 240 ? -14.807 -5.484 32.578 1.00 85.94 240 ASP A CA 1
ATOM 1709 C C . ASP A 1 240 ? -15.059 -4.292 33.525 1.00 85.94 240 ASP A C 1
ATOM 1711 O O . ASP A 1 240 ? -15.467 -3.194 33.134 1.00 85.94 240 ASP A O 1
ATOM 1715 N N . THR A 1 241 ? -14.873 -4.509 34.828 1.00 83.88 241 THR A N 1
ATOM 1716 C CA . THR A 1 241 ? -15.090 -3.458 35.831 1.00 83.88 241 THR A CA 1
ATOM 1717 C C . THR A 1 241 ? -14.078 -2.317 35.749 1.00 83.88 241 THR A C 1
ATOM 1719 O O . THR A 1 241 ? -14.416 -1.191 36.122 1.00 83.88 241 THR A O 1
ATOM 1722 N N . GLU A 1 242 ? -12.852 -2.588 35.297 1.00 84.31 242 GLU A N 1
ATOM 1723 C CA . GLU A 1 242 ? -11.813 -1.569 35.119 1.00 84.31 242 GLU A CA 1
ATOM 1724 C C . GLU A 1 242 ? -12.142 -0.684 33.912 1.00 84.31 242 GLU A C 1
ATOM 1726 O O . GLU A 1 242 ? -12.028 0.542 34.001 1.00 84.31 242 GLU A O 1
ATOM 1731 N N . ASP A 1 243 ? -12.671 -1.272 32.840 1.00 84.69 243 ASP A N 1
ATOM 1732 C CA . ASP A 1 243 ? -13.150 -0.566 31.650 1.00 84.69 243 ASP A CA 1
ATOM 1733 C C . ASP A 1 243 ? -14.341 0.352 31.951 1.00 84.69 243 ASP A C 1
ATOM 1735 O O . ASP A 1 243 ? -14.376 1.516 31.541 1.00 84.69 243 ASP A O 1
ATOM 1739 N N . VAL A 1 244 ? -15.321 -0.134 32.720 1.00 82.12 244 VAL A N 1
ATOM 1740 C CA . VAL A 1 244 ? -16.469 0.689 33.136 1.00 82.12 244 VAL A CA 1
ATOM 1741 C C . VAL A 1 244 ? -16.012 1.844 34.032 1.00 82.12 244 VAL A C 1
ATOM 1743 O O . VAL A 1 244 ? -16.489 2.970 33.875 1.00 82.12 244 VAL A O 1
ATOM 1746 N N . ALA A 1 245 ? -15.058 1.606 34.937 1.00 82.44 245 ALA A N 1
ATOM 1747 C CA . ALA A 1 245 ? -14.475 2.671 35.752 1.00 82.44 245 ALA A CA 1
ATOM 1748 C C . ALA A 1 245 ? -13.739 3.708 34.885 1.00 82.44 245 ALA A C 1
ATOM 1750 O O . ALA A 1 245 ? -13.901 4.913 35.095 1.00 82.44 245 ALA A O 1
ATOM 1751 N N . ALA A 1 246 ? -12.999 3.248 33.875 1.00 79.69 246 ALA A N 1
ATOM 1752 C CA . ALA A 1 246 ? -12.339 4.077 32.872 1.00 79.69 246 ALA A CA 1
ATOM 1753 C C . ALA A 1 246 ? -13.313 5.035 32.161 1.00 79.69 246 ALA A C 1
ATOM 1755 O O . ALA A 1 246 ? -13.014 6.224 32.054 1.00 79.69 246 ALA A O 1
ATOM 1756 N N . LEU A 1 247 ? -14.493 4.559 31.753 1.00 79.81 247 LEU A N 1
ATOM 1757 C CA . LEU A 1 247 ? -15.518 5.389 31.102 1.00 79.81 247 LEU A CA 1
ATOM 1758 C C . LEU A 1 247 ? -16.083 6.490 32.007 1.00 79.81 247 LEU A C 1
ATOM 1760 O O . LEU A 1 247 ? -16.430 7.561 31.523 1.00 79.81 247 LEU A O 1
ATOM 1764 N N . THR A 1 248 ? -16.189 6.244 33.314 1.00 67.88 248 THR A N 1
ATOM 1765 C CA . THR A 1 248 ? -16.717 7.240 34.268 1.00 67.88 248 THR A CA 1
ATOM 1766 C C . THR A 1 248 ? -15.711 8.325 34.661 1.00 67.88 248 THR A C 1
ATOM 1768 O O . THR A 1 248 ? -16.102 9.321 35.269 1.00 67.88 248 THR A O 1
ATOM 1771 N N . ALA A 1 249 ? -14.428 8.127 34.346 1.00 61.00 249 ALA A N 1
ATOM 1772 C CA . ALA A 1 249 ? -13.341 9.051 34.667 1.00 61.00 249 ALA A CA 1
ATOM 1773 C C . ALA A 1 249 ? -12.951 9.989 33.504 1.00 61.00 249 ALA A C 1
ATOM 1775 O O . ALA A 1 249 ? -12.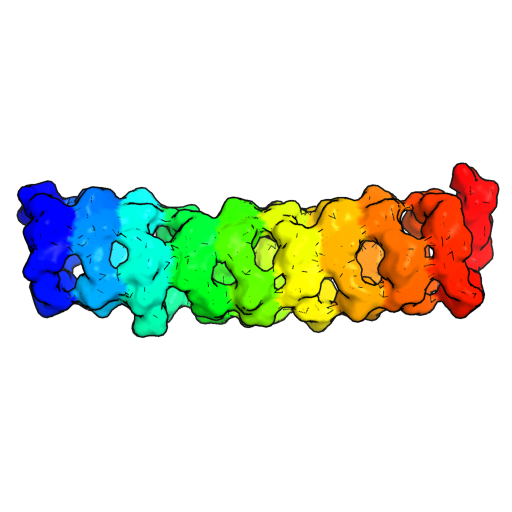131 10.885 33.719 1.00 61.00 249 ALA A O 1
ATOM 1776 N N . ALA A 1 250 ? -13.498 9.763 32.303 1.00 55.34 250 ALA A N 1
ATOM 1777 C CA . ALA A 1 250 ? -13.297 10.564 31.091 1.00 55.34 250 ALA A CA 1
ATOM 1778 C C . ALA A 1 250 ? -14.337 11.693 30.972 1.00 55.34 250 ALA A C 1
ATOM 1780 O O . ALA A 1 250 ? -13.959 12.780 30.475 1.00 55.34 250 ALA A O 1
#